Protein AF-A0AAV3HSN2-F1 (afdb_monomer_lite)

Structure (mmCIF, N/CA/C/O backbone):
data_AF-A0AAV3HSN2-F1
#
_entry.id   AF-A0AAV3HSN2-F1
#
loop_
_atom_site.group_PDB
_atom_site.id
_atom_site.type_symbol
_atom_site.label_atom_id
_atom_site.label_alt_id
_atom_site.label_comp_id
_atom_site.label_asym_id
_atom_site.label_entity_id
_atom_site.label_seq_id
_atom_site.pdbx_PDB_ins_code
_atom_site.Cartn_x
_atom_site.Cartn_y
_atom_site.Cartn_z
_atom_site.occupancy
_atom_site.B_iso_or_equiv
_atom_site.auth_seq_id
_atom_site.auth_comp_id
_atom_site.auth_asym_id
_atom_site.auth_atom_id
_atom_site.pdbx_PDB_model_num
ATOM 1 N N . MET A 1 1 ? -15.199 1.103 -1.269 1.00 74.88 1 MET A N 1
ATOM 2 C CA . MET A 1 1 ? -16.244 0.729 -0.293 1.00 74.88 1 MET A CA 1
ATOM 3 C C . MET A 1 1 ? -17.614 0.658 -0.958 1.00 74.88 1 MET A C 1
ATOM 5 O O . MET A 1 1 ? -18.158 -0.430 -1.013 1.00 74.88 1 MET A O 1
ATOM 9 N N . THR A 1 2 ? -18.110 1.742 -1.568 1.00 78.19 2 THR A N 1
ATOM 10 C CA . THR A 1 2 ? -19.443 1.818 -2.206 1.00 78.19 2 THR A CA 1
ATOM 11 C C . THR A 1 2 ? -19.741 0.715 -3.231 1.00 78.19 2 THR A C 1
ATOM 13 O O . THR A 1 2 ? -20.855 0.215 -3.268 1.00 78.19 2 THR A O 1
ATOM 16 N N . GLU A 1 3 ? -18.752 0.293 -4.029 1.00 85.25 3 GLU A N 1
ATOM 17 C CA . GLU A 1 3 ? -18.902 -0.830 -4.975 1.00 85.25 3 GLU A CA 1
ATOM 18 C C . GLU A 1 3 ? -19.101 -2.187 -4.271 1.00 85.25 3 GLU A C 1
ATOM 20 O O . GLU A 1 3 ? -19.877 -3.016 -4.731 1.00 85.25 3 GLU A O 1
ATOM 25 N N . LEU A 1 4 ? -18.388 -2.429 -3.165 1.00 86.62 4 LEU A N 1
ATOM 26 C CA . LEU A 1 4 ? -18.276 -3.753 -2.532 1.00 86.62 4 LEU A CA 1
ATOM 27 C C . LEU A 1 4 ? -19.216 -3.944 -1.331 1.00 86.62 4 LEU A C 1
ATOM 29 O O . LEU A 1 4 ? -19.527 -5.078 -0.967 1.00 86.62 4 LEU A O 1
ATOM 33 N N . ALA A 1 5 ? -19.637 -2.850 -0.702 1.00 89.00 5 ALA A N 1
ATOM 34 C CA . ALA A 1 5 ? -20.535 -2.824 0.448 1.00 89.00 5 ALA A CA 1
ATOM 35 C C . ALA A 1 5 ? -21.314 -1.493 0.463 1.00 89.00 5 ALA A C 1
A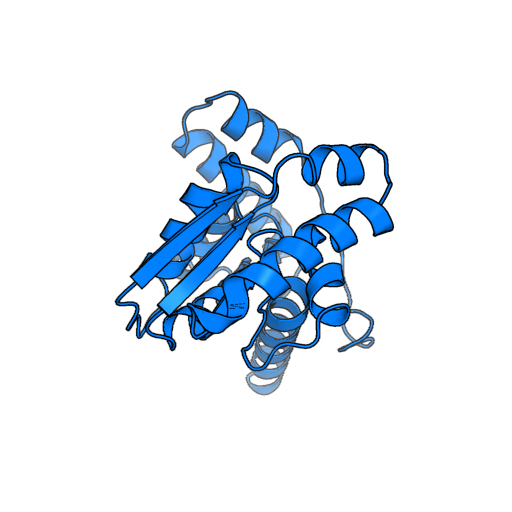TOM 37 O O . ALA A 1 5 ? -20.973 -0.583 1.225 1.00 89.00 5 ALA A O 1
ATOM 38 N N . PRO A 1 6 ? -22.313 -1.331 -0.426 1.00 88.81 6 PRO A N 1
ATOM 39 C CA . PRO A 1 6 ? -23.100 -0.098 -0.539 1.00 88.81 6 PRO A CA 1
ATOM 40 C C . PRO A 1 6 ? -23.972 0.189 0.694 1.00 88.81 6 PRO A C 1
ATOM 42 O O . PRO A 1 6 ? -24.448 1.306 0.868 1.00 88.81 6 PRO A O 1
ATOM 45 N N . ASP A 1 7 ? -24.190 -0.816 1.540 1.00 91.00 7 ASP A N 1
ATOM 46 C CA . ASP A 1 7 ? -24.913 -0.743 2.807 1.00 91.00 7 ASP A CA 1
ATOM 47 C C . ASP A 1 7 ? -24.115 -0.055 3.929 1.00 91.00 7 ASP A C 1
ATOM 49 O O . ASP A 1 7 ? -24.703 0.441 4.893 1.00 91.00 7 ASP A O 1
ATOM 53 N N . LEU A 1 8 ? -22.786 0.018 3.804 1.00 91.19 8 LEU A N 1
ATOM 54 C CA . LEU A 1 8 ? -21.924 0.662 4.792 1.00 91.19 8 LEU A CA 1
ATOM 55 C C . LEU A 1 8 ? -21.863 2.175 4.565 1.00 91.19 8 LEU A C 1
ATOM 57 O O . LEU A 1 8 ? -21.630 2.659 3.456 1.00 91.19 8 LEU A O 1
ATOM 61 N N . LYS A 1 9 ? -22.018 2.943 5.647 1.00 92.06 9 LYS A N 1
ATOM 62 C CA . LYS A 1 9 ? -21.837 4.399 5.623 1.00 92.06 9 LYS A CA 1
ATOM 63 C C . LYS A 1 9 ? -20.350 4.733 5.630 1.00 92.06 9 LYS A C 1
ATOM 65 O O . LYS A 1 9 ? -19.600 4.203 6.444 1.00 92.06 9 LYS A O 1
ATOM 70 N N . VAL A 1 10 ? -19.939 5.635 4.745 1.00 92.31 10 VAL A N 1
ATOM 71 C CA . VAL A 1 10 ? -18.539 6.044 4.590 1.00 92.31 10 VAL A CA 1
ATOM 72 C C . VAL A 1 10 ? -18.446 7.554 4.693 1.00 92.31 10 VAL A C 1
ATOM 74 O O . VAL A 1 10 ? -19.132 8.268 3.965 1.00 92.31 10 VAL A O 1
ATOM 77 N N . ALA A 1 11 ? -17.566 8.026 5.568 1.00 92.75 11 ALA A N 1
ATOM 78 C CA . ALA A 1 11 ? -17.116 9.407 5.600 1.00 92.75 11 ALA A CA 1
ATOM 79 C C . ALA A 1 11 ? -15.657 9.453 5.136 1.00 92.75 11 ALA A C 1
ATOM 81 O O . ALA A 1 11 ? -14.860 8.587 5.495 1.00 92.75 11 ALA A O 1
ATOM 82 N N . HIS A 1 12 ? -15.317 10.447 4.319 1.00 91.81 12 HIS A N 1
ATOM 83 C CA . HIS A 1 12 ? -13.948 10.683 3.878 1.00 91.81 12 HIS A CA 1
ATOM 84 C C . HIS A 1 12 ? -13.417 11.946 4.548 1.00 91.81 12 HIS A C 1
ATOM 86 O O . HIS A 1 12 ? -14.034 13.006 4.448 1.00 91.81 12 HIS A O 1
ATOM 92 N N . PHE A 1 13 ? -12.266 11.823 5.201 1.00 91.50 13 PHE A N 1
ATOM 93 C CA . PHE A 1 13 ? -11.542 12.931 5.804 1.00 91.50 13 PHE A CA 1
ATOM 94 C C . PHE A 1 13 ? -10.150 13.001 5.181 1.00 91.50 13 PHE A C 1
ATOM 96 O O . PHE A 1 13 ? -9.460 11.986 5.097 1.00 91.50 13 PHE A O 1
ATOM 103 N N . ALA A 1 14 ? -9.751 14.191 4.740 1.00 90.69 14 ALA A N 1
ATOM 104 C CA . ALA A 1 14 ? -8.435 14.441 4.174 1.00 90.69 14 ALA A CA 1
ATOM 105 C C . ALA A 1 14 ? -7.801 15.647 4.865 1.00 90.69 14 ALA A C 1
ATOM 107 O O . ALA A 1 14 ? -8.400 16.719 4.917 1.00 90.69 14 ALA A O 1
ATOM 108 N N . ASP A 1 15 ? -6.581 15.452 5.353 1.00 88.69 15 ASP A N 1
ATOM 109 C CA . ASP A 1 15 ? -5.728 16.493 5.916 1.00 88.69 15 ASP A CA 1
ATOM 110 C C . ASP A 1 15 ? -4.346 16.356 5.275 1.00 88.69 15 ASP A C 1
ATOM 112 O O . ASP A 1 15 ? -3.552 15.482 5.633 1.00 88.69 15 ASP A O 1
ATOM 116 N N . THR A 1 16 ? -4.090 17.177 4.256 1.00 85.69 16 THR A N 1
ATOM 117 C CA . THR A 1 16 ? -2.813 17.155 3.534 1.00 85.69 16 THR A CA 1
ATOM 118 C C . THR A 1 16 ? -1.677 17.716 4.385 1.00 85.69 16 THR A C 1
ATOM 120 O O . THR A 1 16 ? -0.529 17.308 4.202 1.00 85.69 16 THR A O 1
ATOM 123 N N . GLY A 1 17 ? -1.992 18.553 5.379 1.00 90.56 17 GLY A N 1
ATOM 124 C CA . GLY A 1 17 ? -1.020 19.207 6.248 1.00 90.56 17 GLY A CA 1
ATOM 125 C C . GLY A 1 17 ? -0.190 18.217 7.065 1.00 90.56 17 GLY A C 1
ATOM 12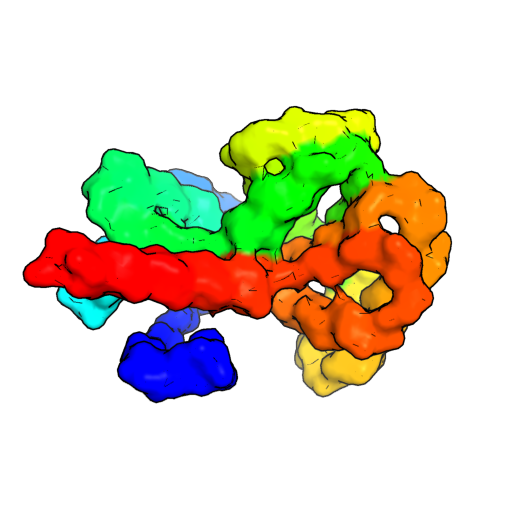6 O O . GLY A 1 17 ? 0.994 18.450 7.291 1.00 90.56 17 GLY A O 1
ATOM 127 N N . LEU A 1 18 ? -0.763 17.075 7.460 1.00 89.88 18 LEU A N 1
ATOM 128 C CA . LEU A 1 18 ? -0.029 16.022 8.178 1.00 89.88 18 LEU A CA 1
ATOM 129 C C . LEU A 1 18 ? 1.108 15.428 7.336 1.00 89.88 18 LEU A C 1
ATOM 131 O O . LEU A 1 18 ? 2.217 15.240 7.836 1.00 89.88 18 LEU A O 1
ATOM 135 N N . LEU A 1 19 ? 0.848 15.160 6.054 1.00 86.19 19 LEU A N 1
ATOM 136 C CA . LEU A 1 19 ? 1.863 14.649 5.135 1.00 86.19 19 LEU A CA 1
ATOM 137 C C . LEU A 1 19 ? 2.873 15.740 4.765 1.00 86.19 19 LEU A C 1
ATOM 139 O O . LEU A 1 19 ? 4.071 15.476 4.737 1.00 86.19 19 LEU A O 1
ATOM 143 N N . GLU A 1 20 ? 2.401 16.960 4.509 1.00 89.88 20 GLU A N 1
ATOM 144 C CA . GLU A 1 20 ? 3.254 18.109 4.187 1.00 89.88 20 GLU A CA 1
ATOM 145 C C . GLU A 1 20 ? 4.280 18.377 5.295 1.00 89.88 20 GLU A C 1
ATOM 147 O O . GLU A 1 20 ? 5.455 18.585 4.999 1.00 89.88 20 GLU A O 1
ATOM 152 N N . ARG A 1 21 ? 3.871 18.291 6.567 1.00 92.50 21 ARG A N 1
ATOM 153 C CA . ARG A 1 21 ? 4.759 18.420 7.734 1.00 92.50 21 ARG A CA 1
ATOM 154 C C . ARG A 1 21 ? 5.841 17.342 7.771 1.00 92.50 21 ARG A C 1
ATOM 156 O O . ARG A 1 21 ? 7.011 17.663 7.977 1.00 92.50 21 ARG A O 1
ATOM 163 N N . LEU A 1 22 ? 5.471 16.083 7.519 1.00 87.38 22 LEU A N 1
ATOM 164 C CA . LEU A 1 22 ? 6.428 14.974 7.453 1.00 87.38 22 LEU A CA 1
ATOM 165 C C . LEU A 1 22 ? 7.448 15.187 6.325 1.00 87.38 22 LEU A C 1
ATOM 167 O O . LEU A 1 22 ? 8.648 15.036 6.529 1.00 87.38 22 LEU A O 1
ATOM 171 N N . VAL A 1 23 ? 6.976 15.592 5.144 1.00 86.62 23 VAL A N 1
ATOM 172 C CA . VAL A 1 23 ? 7.828 15.868 3.976 1.00 86.62 23 VAL A CA 1
ATOM 173 C C . VAL A 1 23 ? 8.725 17.090 4.202 1.00 86.62 23 VAL A C 1
ATOM 175 O O . VAL A 1 23 ? 9.858 17.112 3.726 1.00 86.62 23 VAL A O 1
ATOM 178 N N . ALA A 1 24 ? 8.260 18.085 4.960 1.00 90.69 24 ALA A N 1
ATOM 179 C CA . ALA A 1 24 ? 9.042 19.257 5.348 1.00 90.69 24 ALA A CA 1
ATOM 180 C C . ALA A 1 24 ? 10.118 18.961 6.414 1.00 90.69 24 ALA A C 1
ATOM 182 O O . ALA A 1 24 ? 10.877 19.864 6.772 1.00 90.69 24 ALA A O 1
ATOM 183 N N . GLY A 1 25 ? 10.208 17.721 6.909 1.00 89.44 25 GLY A N 1
ATOM 184 C CA . GLY A 1 25 ? 11.207 17.304 7.891 1.00 89.44 25 GLY A CA 1
ATOM 185 C C . GLY A 1 25 ? 10.855 17.679 9.329 1.00 89.44 25 GLY A C 1
ATOM 186 O O . GLY A 1 25 ? 11.756 17.823 10.158 1.00 89.44 25 GLY A O 1
ATOM 187 N N . GLU A 1 26 ? 9.568 17.866 9.641 1.00 92.88 26 GLU A N 1
ATOM 188 C CA . GLU A 1 26 ? 9.144 17.960 11.035 1.00 92.88 26 GLU A CA 1
ATOM 189 C C . GLU A 1 26 ? 9.497 16.671 11.791 1.00 92.88 26 GLU A C 1
ATOM 191 O O . GLU A 1 26 ? 9.505 15.575 11.232 1.00 92.88 26 GLU A O 1
ATOM 196 N N . GLU A 1 27 ? 9.795 16.815 13.081 1.00 93.62 27 GLU A N 1
ATOM 197 C CA . GLU A 1 27 ? 10.065 15.693 13.972 1.00 93.62 27 GLU A CA 1
ATOM 198 C C . GLU A 1 27 ? 8.934 14.656 13.914 1.00 93.62 27 GLU A C 1
ATOM 200 O O . GLU A 1 27 ? 7.772 14.967 14.191 1.00 93.62 27 GLU A O 1
ATOM 205 N N . GLU A 1 28 ? 9.294 13.416 13.583 1.00 92.19 28 GLU A N 1
ATOM 206 C CA . GLU A 1 28 ? 8.345 12.330 13.332 1.00 92.19 28 GLU A CA 1
ATOM 207 C C . GLU A 1 28 ? 7.375 12.107 14.498 1.00 92.19 28 GLU A C 1
ATOM 209 O O . GLU A 1 28 ? 6.179 11.961 14.270 1.00 92.19 28 GLU A O 1
ATOM 214 N N . SER A 1 29 ? 7.859 12.201 15.740 1.00 95.19 29 SER A N 1
ATOM 215 C CA . SER A 1 29 ? 7.056 12.060 16.963 1.00 95.19 29 SER A CA 1
ATOM 216 C C . SER A 1 29 ? 5.877 13.047 17.030 1.00 95.19 29 SER A C 1
ATOM 218 O O . SER A 1 29 ? 4.799 12.714 17.523 1.00 95.19 29 SER A O 1
ATOM 220 N N . LYS A 1 30 ? 6.040 14.266 16.497 1.00 96.31 30 LYS A N 1
ATOM 221 C CA . LYS A 1 30 ? 4.991 15.299 16.478 1.00 96.31 30 LYS A CA 1
ATOM 222 C C . LYS A 1 30 ? 3.955 15.031 15.401 1.00 96.31 30 LYS A C 1
ATOM 224 O O . LYS A 1 30 ? 2.761 15.276 15.613 1.00 96.31 30 LYS A O 1
ATOM 229 N N . VAL A 1 31 ? 4.408 14.548 14.246 1.00 95.31 31 VAL A N 1
ATOM 230 C CA . VAL A 1 31 ? 3.517 14.124 13.164 1.00 95.31 31 VAL A CA 1
ATOM 231 C C . VAL A 1 31 ? 2.731 12.897 13.611 1.00 95.31 31 VAL A C 1
ATOM 233 O O . VAL A 1 31 ? 1.509 12.898 13.486 1.00 95.31 31 VAL A O 1
ATOM 236 N N . GLU A 1 32 ? 3.399 11.910 14.209 1.00 95.44 32 GLU A N 1
ATOM 237 C CA . GLU A 1 32 ? 2.784 10.720 14.791 1.00 95.44 32 GLU A CA 1
ATOM 238 C C . GLU A 1 32 ? 1.691 11.098 15.788 1.00 95.44 32 GLU A C 1
ATOM 240 O O . GLU A 1 32 ? 0.544 10.692 15.606 1.00 95.44 32 GLU A O 1
ATOM 245 N N . GLN A 1 33 ? 1.999 11.944 16.776 1.00 96.81 33 GLN A N 1
ATOM 246 C CA . GLN A 1 33 ? 1.010 12.397 17.754 1.00 96.81 33 GLN A CA 1
ATOM 247 C C . GLN A 1 33 ? -0.200 13.059 17.076 1.00 96.81 33 GLN A C 1
ATOM 249 O O . GLN A 1 33 ? -1.341 12.750 17.409 1.00 96.81 33 GLN A O 1
ATOM 254 N N . SER A 1 34 ? 0.035 13.915 16.075 1.00 96.69 34 SER A N 1
ATOM 255 C CA . SER A 1 34 ? -1.043 14.603 15.346 1.00 96.69 34 SER A CA 1
ATOM 256 C C . SER A 1 34 ? -1.931 13.630 14.560 1.00 96.69 34 SER A C 1
ATOM 258 O O . SER A 1 34 ? -3.153 13.779 14.536 1.00 96.69 34 SER A O 1
ATOM 260 N N . VAL A 1 35 ? -1.325 12.625 13.919 1.00 96.19 35 VAL A N 1
ATOM 261 C CA . VAL A 1 35 ? -2.047 11.563 13.205 1.00 96.19 35 VAL A CA 1
ATOM 262 C C . VAL A 1 35 ? -2.866 10.742 14.192 1.00 96.19 35 VAL A C 1
ATOM 264 O O . VAL A 1 35 ? -4.049 10.502 13.955 1.00 96.19 35 VAL A O 1
ATOM 267 N N . GLN A 1 36 ? -2.268 10.351 15.316 1.00 96.81 36 GLN A N 1
ATOM 268 C CA . GLN A 1 36 ? -2.943 9.560 16.332 1.00 96.81 36 GLN A CA 1
ATOM 269 C C . GLN A 1 36 ? -4.124 10.306 16.960 1.00 96.81 36 GLN A C 1
ATOM 271 O O . GLN A 1 36 ? -5.198 9.728 17.104 1.00 96.81 36 GLN A O 1
ATOM 276 N N . ASP A 1 37 ? -3.967 11.590 17.282 1.00 96.62 37 ASP A N 1
ATOM 277 C CA . ASP A 1 37 ? -5.046 12.413 17.835 1.00 96.62 37 ASP A CA 1
ATOM 278 C C . ASP A 1 37 ? -6.215 12.533 16.855 1.00 96.62 37 ASP A C 1
ATOM 280 O O . ASP A 1 37 ? -7.373 12.360 17.242 1.00 96.62 37 ASP A O 1
ATOM 284 N N . LYS A 1 38 ? -5.921 12.721 15.562 1.00 96.19 38 LYS A N 1
ATOM 285 C CA . LYS A 1 38 ? -6.955 12.737 14.525 1.00 96.19 38 LYS A CA 1
ATOM 286 C C . LYS A 1 38 ? -7.660 11.386 14.394 1.00 96.19 38 LYS A C 1
ATOM 288 O O . LYS A 1 38 ? -8.880 11.346 14.254 1.00 96.19 38 LYS A O 1
ATOM 293 N N . VAL A 1 39 ? -6.925 10.275 14.442 1.00 96.81 39 VAL A N 1
ATOM 294 C CA . VAL A 1 39 ? -7.525 8.932 14.391 1.00 96.81 39 VAL A CA 1
ATOM 295 C C . VAL A 1 39 ? -8.413 8.679 15.611 1.00 96.81 39 VAL A C 1
ATOM 297 O O . VAL A 1 39 ? -9.509 8.150 15.437 1.00 96.81 39 VAL A O 1
ATOM 300 N N . ARG A 1 40 ? -7.997 9.093 16.817 1.00 96.56 40 ARG A N 1
ATOM 301 C CA . ARG A 1 40 ? -8.816 8.992 18.038 1.00 96.56 40 ARG A CA 1
ATOM 302 C C . ARG A 1 40 ? -10.132 9.756 17.880 1.00 96.56 40 ARG A C 1
ATOM 304 O O . ARG A 1 40 ? -11.187 9.150 18.039 1.00 96.56 40 ARG A O 1
ATOM 311 N N . GLU A 1 41 ? -10.081 11.018 17.455 1.00 96.19 41 GLU A N 1
ATOM 312 C CA . GLU A 1 41 ? -11.274 11.840 17.184 1.00 96.19 41 GLU A CA 1
ATOM 313 C C . GLU A 1 41 ? -12.229 11.168 16.180 1.00 96.19 41 GLU A C 1
ATOM 315 O O . GLU A 1 41 ? -13.442 11.117 16.390 1.00 96.19 41 GLU A O 1
ATOM 320 N N . LEU A 1 42 ? -11.693 10.618 15.086 1.00 95.88 42 LEU A N 1
ATOM 321 C CA . LEU A 1 42 ? -12.500 9.933 14.072 1.00 95.88 42 LEU A CA 1
ATOM 322 C C . LEU A 1 42 ? -13.088 8.612 14.589 1.00 95.88 42 LEU A C 1
ATOM 324 O O . LEU A 1 42 ? -14.202 8.249 14.209 1.00 95.88 42 LEU A O 1
ATOM 328 N N . SER A 1 43 ? -12.369 7.902 15.462 1.00 95.19 43 SER A N 1
ATOM 329 C CA . SER A 1 43 ? -12.816 6.628 16.037 1.00 95.19 43 SER A CA 1
ATOM 330 C C . SER A 1 43 ? -14.011 6.772 16.983 1.00 95.19 43 SER A C 1
ATOM 332 O O . SER A 1 43 ? -14.783 5.832 17.134 1.00 95.19 43 SER A O 1
ATOM 334 N N . GLU A 1 44 ? -14.240 7.961 17.551 1.00 94.88 44 GLU A N 1
ATOM 335 C CA . GLU A 1 44 ? -15.439 8.247 18.355 1.00 94.88 44 GLU A CA 1
ATOM 336 C C . GLU A 1 44 ? -16.727 8.253 17.512 1.00 94.88 44 GLU A C 1
ATOM 338 O O . GLU A 1 44 ? -17.828 8.100 18.040 1.00 94.88 44 GLU A O 1
ATOM 343 N N . GLN A 1 45 ? -16.600 8.425 16.192 1.00 94.19 45 GLN A N 1
ATOM 344 C CA . GLN A 1 45 ? -17.719 8.588 15.258 1.00 94.19 45 GLN A CA 1
ATOM 345 C C . GLN A 1 45 ? -17.820 7.454 14.228 1.00 94.19 45 GLN A C 1
ATOM 347 O O . GLN A 1 45 ? -18.755 7.433 13.423 1.00 94.19 45 GLN A O 1
ATOM 352 N N . ALA A 1 46 ? -16.871 6.516 14.227 1.00 94.69 46 ALA A N 1
ATOM 353 C CA . ALA A 1 46 ? -16.776 5.455 13.235 1.00 94.69 46 ALA A CA 1
ATOM 354 C C . ALA A 1 46 ? -16.448 4.111 13.884 1.00 94.69 46 ALA A C 1
ATOM 356 O O . ALA A 1 46 ? -15.594 4.014 14.756 1.00 94.69 46 ALA A O 1
ATOM 357 N N . ASN A 1 47 ? -17.069 3.036 13.391 1.00 94.69 47 ASN A N 1
ATOM 358 C CA . ASN A 1 47 ? -16.750 1.684 13.854 1.00 94.69 47 ASN A CA 1
ATOM 359 C C . ASN A 1 47 ? -15.360 1.206 13.408 1.00 94.69 47 ASN A C 1
ATOM 361 O O . ASN A 1 47 ? -14.843 0.263 13.996 1.00 94.69 47 ASN A O 1
ATOM 365 N N . LEU A 1 48 ? -14.786 1.809 12.362 1.00 95.69 48 LEU A N 1
ATOM 366 C CA . LEU A 1 48 ? -13.459 1.515 11.821 1.00 95.69 48 LEU A CA 1
ATOM 367 C C . LEU A 1 48 ? -12.912 2.767 11.127 1.00 95.69 48 LEU A C 1
ATOM 369 O O . LEU A 1 48 ? -13.587 3.338 10.268 1.00 95.69 48 LEU A O 1
ATOM 373 N N . VAL A 1 49 ? -11.675 3.145 11.441 1.00 96.56 49 VAL A N 1
ATOM 374 C CA . VAL A 1 49 ? -10.927 4.170 10.701 1.00 96.56 49 VAL A CA 1
ATOM 375 C C . VAL A 1 49 ? -9.985 3.483 9.712 1.00 96.56 49 VAL A C 1
ATOM 377 O O . VAL A 1 49 ? -9.226 2.597 10.087 1.00 96.56 49 VAL A O 1
ATOM 380 N N . VAL A 1 50 ? -10.003 3.887 8.439 1.00 95.62 50 VAL A N 1
ATOM 381 C CA . VAL A 1 50 ? -9.066 3.367 7.429 1.00 95.62 50 VAL A CA 1
ATOM 382 C C . VAL A 1 50 ? -8.147 4.490 6.969 1.00 95.62 50 VAL A C 1
ATOM 384 O O . VAL A 1 50 ? -8.583 5.414 6.285 1.00 95.62 50 VAL A O 1
ATOM 387 N N . CYS A 1 51 ? -6.867 4.407 7.327 1.00 94.88 51 CYS A N 1
ATOM 388 C CA . CYS A 1 51 ? -5.851 5.327 6.840 1.00 94.88 51 CYS A CA 1
ATOM 389 C C . CYS A 1 51 ? -5.436 4.938 5.416 1.00 94.88 51 CYS A C 1
ATOM 391 O O . CYS A 1 51 ? -4.965 3.825 5.168 1.00 94.88 51 CYS A O 1
ATOM 393 N N . THR A 1 52 ? -5.616 5.857 4.468 1.00 91.25 52 THR A N 1
ATOM 394 C CA . THR A 1 52 ? -5.344 5.623 3.042 1.00 91.25 52 THR A CA 1
ATOM 395 C C . THR A 1 52 ? -3.967 6.101 2.585 1.00 91.25 52 THR A C 1
ATOM 397 O O . THR A 1 52 ? -3.550 5.772 1.476 1.00 91.25 52 THR A O 1
ATOM 400 N N . CYS A 1 53 ? -3.249 6.858 3.418 1.00 87.69 53 CYS A N 1
ATOM 401 C CA . CYS A 1 53 ? -1.915 7.363 3.109 1.00 87.69 53 CYS A CA 1
ATOM 402 C C . CYS A 1 53 ? -0.837 6.418 3.654 1.00 87.69 53 CYS A C 1
ATOM 404 O O . CYS A 1 53 ? -0.688 6.274 4.866 1.00 87.69 53 CYS A O 1
ATOM 406 N N . SER A 1 54 ? -0.043 5.819 2.766 1.00 80.62 54 SER A N 1
ATOM 407 C CA . SER A 1 54 ? 1.016 4.875 3.143 1.00 80.62 54 SER A CA 1
ATOM 408 C C . SER A 1 54 ? 2.144 5.496 3.976 1.00 80.62 54 SER A C 1
ATOM 410 O O . SER A 1 54 ? 2.729 4.813 4.813 1.00 80.62 54 SER A O 1
ATOM 412 N N . SER A 1 55 ? 2.439 6.789 3.811 1.00 85.12 55 SER A N 1
ATOM 413 C CA . SER A 1 55 ? 3.522 7.453 4.555 1.00 85.12 55 SER A CA 1
ATOM 414 C C . SER A 1 55 ? 3.196 7.638 6.039 1.00 85.12 55 SER A C 1
ATOM 416 O O . SER A 1 55 ? 4.037 7.368 6.887 1.00 85.12 55 SER A O 1
ATOM 418 N N . ILE A 1 56 ? 1.965 8.048 6.359 1.00 89.38 56 ILE A N 1
ATOM 419 C CA . ILE A 1 56 ? 1.518 8.278 7.746 1.00 89.38 56 ILE A CA 1
ATOM 420 C C . ILE A 1 56 ? 0.720 7.103 8.325 1.00 89.38 56 ILE A C 1
ATOM 422 O O . ILE A 1 56 ? 0.387 7.103 9.507 1.00 89.38 56 ILE A O 1
ATOM 426 N N . GLY A 1 57 ? 0.420 6.085 7.514 1.00 90.25 57 GLY A N 1
ATOM 427 C CA . GLY A 1 57 ? -0.382 4.936 7.924 1.00 90.25 57 GLY A CA 1
ATOM 428 C C . GLY A 1 57 ? 0.207 4.176 9.111 1.00 90.25 57 GLY A C 1
ATOM 429 O O . GLY A 1 57 ? -0.555 3.692 9.942 1.00 90.25 57 GLY A O 1
ATOM 430 N N . ARG A 1 58 ? 1.542 4.117 9.244 1.00 91.12 58 ARG A N 1
ATOM 431 C CA . ARG A 1 58 ? 2.215 3.438 10.371 1.00 91.12 58 ARG A CA 1
ATOM 432 C C . ARG A 1 58 ? 1.834 4.039 11.724 1.00 91.12 58 ARG A C 1
ATOM 434 O O . ARG A 1 58 ? 1.593 3.301 12.669 1.00 91.12 58 ARG A O 1
ATOM 441 N N . PHE A 1 59 ? 1.693 5.363 11.783 1.00 94.19 59 PHE A N 1
ATOM 442 C CA . PHE A 1 59 ? 1.299 6.082 12.996 1.00 94.19 59 PHE A CA 1
ATOM 443 C C . PHE A 1 59 ? -0.154 5.817 13.371 1.00 94.19 59 PHE A C 1
ATOM 445 O O . PHE A 1 59 ? -0.500 5.791 14.546 1.00 94.19 59 PHE A O 1
ATOM 452 N N . ALA A 1 60 ? -1.014 5.636 12.367 1.00 94.62 60 ALA A N 1
ATOM 453 C CA . ALA A 1 60 ? -2.400 5.262 12.596 1.00 94.62 60 ALA A CA 1
ATOM 454 C C . ALA A 1 60 ? -2.491 3.816 13.104 1.00 94.62 60 ALA A C 1
ATOM 456 O O . ALA A 1 60 ? -3.202 3.545 14.062 1.00 94.62 60 ALA A O 1
ATOM 457 N N . GLU A 1 61 ? -1.754 2.894 12.487 1.00 94.31 61 GLU A N 1
ATOM 458 C CA . GLU A 1 61 ? -1.796 1.467 12.815 1.00 94.31 61 GLU A CA 1
ATOM 459 C C . GLU A 1 61 ? -1.311 1.136 14.226 1.00 94.31 61 GLU A C 1
ATOM 461 O O . GLU A 1 61 ? -1.865 0.233 14.850 1.00 94.31 61 GLU A O 1
ATOM 466 N N . SER A 1 62 ? -0.339 1.878 14.766 1.00 93.88 62 SER A N 1
ATOM 467 C CA . SER A 1 62 ? 0.163 1.646 16.129 1.00 93.88 62 SER A CA 1
ATOM 468 C C . SER A 1 62 ? -0.908 1.837 17.212 1.00 93.88 62 SER A C 1
ATOM 470 O O . SER A 1 62 ? -0.796 1.292 18.308 1.00 93.88 62 SER A O 1
ATOM 472 N N . LEU A 1 63 ? -2.013 2.530 16.910 1.00 96.12 63 LEU A N 1
ATOM 473 C CA . LEU A 1 63 ? -3.152 2.651 17.824 1.00 96.12 63 LEU A CA 1
ATOM 474 C C . LEU A 1 63 ? -3.970 1.362 17.977 1.00 96.12 63 LEU A C 1
ATOM 476 O O . LEU A 1 63 ? -4.775 1.272 18.907 1.00 96.12 63 LEU A O 1
ATOM 480 N N . THR A 1 64 ? -3.769 0.360 17.118 1.00 94.00 64 THR A N 1
ATOM 481 C CA . THR A 1 64 ? -4.402 -0.959 17.291 1.00 94.00 64 THR A CA 1
ATOM 482 C C . THR A 1 64 ? -3.984 -1.614 18.609 1.00 94.00 64 THR A C 1
ATOM 484 O O . THR A 1 64 ? -4.819 -2.210 19.287 1.00 94.00 64 THR A O 1
ATOM 487 N N . GLU A 1 65 ? -2.740 -1.399 19.047 1.00 91.25 65 GLU A N 1
ATOM 488 C CA . GLU A 1 65 ? -2.220 -1.846 20.348 1.00 91.25 65 GLU A CA 1
ATOM 489 C C . GLU A 1 65 ? -2.938 -1.177 21.532 1.00 91.25 65 GLU A C 1
ATOM 491 O O . GLU A 1 65 ? -2.993 -1.722 22.633 1.00 91.25 65 GLU A O 1
ATOM 496 N N . GLN A 1 66 ? -3.533 -0.003 21.297 1.00 92.69 66 GLN A N 1
ATOM 497 C CA . GLN A 1 66 ? -4.323 0.759 22.268 1.00 92.69 66 GLN A CA 1
ATOM 498 C C . GLN A 1 66 ? -5.825 0.424 22.187 1.00 92.69 66 GLN A C 1
ATOM 500 O O . GLN A 1 66 ? -6.637 1.069 22.847 1.00 92.69 66 GLN A O 1
ATOM 505 N N . GLY A 1 67 ? -6.212 -0.573 21.382 1.00 91.94 67 GLY A N 1
ATOM 506 C CA . GLY A 1 67 ? -7.598 -1.019 21.221 1.00 91.94 67 GLY A CA 1
ATOM 507 C C . GLY A 1 67 ? -8.449 -0.154 20.286 1.00 91.94 67 GLY A C 1
ATOM 508 O O . GLY A 1 67 ? -9.660 -0.362 20.206 1.00 91.94 67 GLY A O 1
ATOM 509 N N . ILE A 1 68 ? -7.852 0.801 19.568 1.00 95.00 68 ILE A N 1
ATOM 510 C CA . ILE A 1 68 ? -8.569 1.601 18.571 1.00 95.00 68 ILE A CA 1
ATOM 511 C C . ILE A 1 68 ? -8.753 0.769 17.299 1.00 95.00 68 ILE A C 1
ATOM 513 O O . ILE A 1 68 ? -7.790 0.218 16.765 1.00 95.00 68 ILE A O 1
ATOM 517 N N . ASN A 1 69 ? -9.984 0.701 16.778 1.00 94.19 69 ASN A N 1
ATOM 518 C CA . ASN A 1 69 ? -10.249 -0.002 15.524 1.00 94.19 69 ASN A CA 1
ATOM 519 C C . ASN A 1 69 ? -9.827 0.856 14.325 1.00 94.19 69 ASN A C 1
ATOM 521 O O . ASN A 1 69 ? -10.612 1.629 13.767 1.00 94.19 69 ASN A O 1
ATOM 525 N N . VAL A 1 70 ? -8.559 0.730 13.950 1.00 96.31 70 VAL A N 1
ATOM 526 C CA . VAL A 1 70 ? -7.947 1.429 12.824 1.00 96.31 70 VAL A CA 1
ATOM 527 C C . VAL A 1 70 ? -7.142 0.465 11.968 1.00 96.31 70 VAL A C 1
ATOM 529 O O . VAL A 1 70 ? -6.547 -0.487 12.460 1.00 96.31 70 VAL A O 1
ATOM 532 N N . GLN A 1 71 ? -7.140 0.705 10.663 1.00 95.25 71 GLN A N 1
ATOM 533 C CA . GLN A 1 71 ? -6.394 -0.084 9.691 1.00 95.25 71 GLN A CA 1
ATOM 534 C C . GLN A 1 71 ? -5.705 0.820 8.689 1.00 95.25 71 GLN A C 1
ATOM 536 O O . GLN A 1 71 ? -6.219 1.878 8.324 1.00 95.25 71 GLN A O 1
ATOM 541 N N . ARG A 1 72 ? -4.572 0.365 8.165 1.00 94.44 72 ARG A N 1
ATOM 542 C CA . ARG A 1 72 ? -4.015 0.932 6.942 1.00 94.44 72 ARG A CA 1
ATOM 543 C C . ARG A 1 72 ? -4.601 0.227 5.733 1.00 94.44 72 ARG A C 1
ATOM 545 O O . ARG A 1 72 ? -4.743 -0.996 5.726 1.00 94.44 72 ARG A O 1
ATOM 552 N N . ILE A 1 73 ? -4.881 0.985 4.679 1.00 94.38 73 ILE A N 1
ATOM 553 C CA . ILE A 1 73 ? -5.405 0.426 3.429 1.00 94.38 73 ILE A CA 1
ATOM 554 C C . ILE A 1 73 ? -4.419 -0.549 2.763 1.00 94.38 73 ILE A C 1
ATOM 556 O O . ILE A 1 73 ? -4.824 -1.459 2.046 1.00 94.38 73 ILE A O 1
ATOM 560 N N . ASP A 1 74 ? -3.119 -0.363 2.982 1.00 94.88 74 ASP A N 1
ATOM 561 C CA . ASP A 1 74 ? -2.049 -1.114 2.331 1.00 94.88 74 ASP A CA 1
ATOM 562 C C . ASP A 1 74 ? -1.626 -2.382 3.080 1.00 94.88 74 ASP A C 1
ATOM 564 O O . ASP A 1 74 ? -1.015 -3.248 2.458 1.00 94.88 74 ASP A O 1
ATOM 568 N N . ARG A 1 75 ? -2.025 -2.578 4.346 1.00 95.50 75 ARG A N 1
ATOM 569 C CA . ARG A 1 75 ? -1.649 -3.772 5.128 1.00 95.50 75 ARG A CA 1
ATOM 570 C C . ARG A 1 75 ? -2.050 -5.081 4.448 1.00 95.50 75 ARG A C 1
ATOM 572 O O . ARG A 1 75 ? -1.250 -6.002 4.381 1.00 95.50 75 ARG A O 1
ATOM 579 N N . ALA A 1 76 ? -3.237 -5.140 3.841 1.00 95.94 76 ALA A N 1
ATOM 580 C CA . ALA A 1 76 ? -3.684 -6.334 3.113 1.00 95.94 76 ALA A CA 1
ATOM 581 C C . ALA A 1 76 ? -2.841 -6.654 1.875 1.00 95.94 76 ALA A C 1
ATOM 583 O O . ALA A 1 76 ? -2.654 -7.818 1.532 1.00 95.94 76 ALA A O 1
ATOM 584 N N . MET A 1 77 ? -2.332 -5.618 1.211 1.00 96.81 77 MET A N 1
ATOM 585 C CA . MET A 1 77 ? -1.409 -5.769 0.094 1.00 96.81 77 MET A CA 1
ATOM 586 C C . MET A 1 77 ? -0.034 -6.232 0.583 1.00 96.81 77 MET A C 1
ATOM 588 O O . MET A 1 77 ? 0.545 -7.117 -0.040 1.00 96.81 77 MET A O 1
ATOM 592 N N . GLY A 1 78 ? 0.460 -5.665 1.690 1.00 97.00 78 GLY A N 1
ATOM 593 C CA . GLY A 1 78 ? 1.724 -6.059 2.314 1.00 97.00 78 GLY A CA 1
ATOM 594 C C . GLY A 1 78 ? 1.727 -7.528 2.729 1.00 97.00 78 GLY A C 1
ATOM 595 O O . GLY A 1 78 ? 2.565 -8.288 2.256 1.00 97.00 78 GLY A O 1
ATOM 596 N N . ASP A 1 79 ? 0.723 -7.955 3.495 1.00 97.31 79 ASP A N 1
ATOM 597 C CA . ASP A 1 79 ? 0.604 -9.344 3.953 1.00 97.31 79 ASP A CA 1
ATOM 598 C C . ASP A 1 79 ? 0.533 -10.343 2.793 1.00 97.31 79 ASP A C 1
ATOM 600 O O . ASP A 1 79 ? 1.066 -11.442 2.886 1.00 97.31 79 ASP A O 1
ATOM 604 N N . GLN A 1 80 ? -0.109 -9.974 1.679 1.00 97.69 80 GLN A N 1
ATOM 605 C CA . GLN A 1 80 ? -0.133 -10.824 0.492 1.00 97.69 80 GLN A CA 1
ATOM 606 C C . GLN A 1 80 ? 1.232 -10.840 -0.211 1.00 97.69 80 GLN A C 1
ATOM 608 O O . GLN A 1 80 ? 1.698 -11.902 -0.620 1.00 97.69 80 GLN A O 1
ATOM 613 N N . ALA A 1 81 ? 1.886 -9.684 -0.343 1.00 98.12 81 ALA A N 1
ATOM 614 C CA . ALA A 1 81 ? 3.175 -9.560 -1.015 1.00 98.12 81 ALA A CA 1
ATOM 615 C C . ALA A 1 81 ? 4.269 -10.395 -0.341 1.00 98.12 81 ALA A C 1
ATOM 617 O O . ALA A 1 81 ? 5.049 -11.045 -1.032 1.00 98.12 81 ALA A O 1
ATOM 618 N N . VAL A 1 82 ? 4.297 -10.427 0.994 1.00 98.25 82 VAL A N 1
ATOM 619 C CA . VAL A 1 82 ? 5.348 -11.126 1.745 1.00 98.25 82 VAL A CA 1
ATOM 620 C C . VAL A 1 82 ? 5.245 -12.656 1.713 1.00 98.25 82 VAL A C 1
ATOM 622 O O . VAL A 1 82 ? 6.126 -13.330 2.240 1.00 98.25 82 VAL A O 1
ATOM 625 N N . THR A 1 83 ? 4.206 -13.204 1.068 1.00 97.88 83 THR A N 1
ATOM 626 C CA . THR A 1 83 ? 4.073 -14.647 0.784 1.00 97.88 83 THR A CA 1
ATOM 627 C C . THR A 1 83 ? 4.862 -15.107 -0.450 1.00 97.88 83 THR A C 1
ATOM 629 O O . THR A 1 83 ? 4.896 -16.303 -0.745 1.00 97.88 83 THR A O 1
ATOM 632 N N . HIS A 1 84 ? 5.501 -14.177 -1.166 1.00 98.44 84 HIS A N 1
ATOM 633 C CA . HIS A 1 84 ? 6.310 -14.429 -2.357 1.00 98.44 84 HIS A CA 1
ATOM 634 C C . HIS A 1 84 ? 7.803 -14.185 -2.085 1.00 98.44 84 HIS A C 1
ATOM 636 O O . HIS A 1 84 ? 8.166 -13.289 -1.326 1.00 98.44 84 HIS A O 1
ATOM 642 N N . GLU A 1 85 ? 8.690 -14.937 -2.747 1.00 98.25 85 GLU A N 1
ATOM 643 C CA . GLU A 1 85 ? 10.136 -14.836 -2.501 1.00 98.25 85 GLU A CA 1
ATOM 644 C C . GLU A 1 85 ? 10.811 -13.703 -3.289 1.00 98.25 85 GLU A C 1
ATOM 646 O O . GLU A 1 85 ? 11.743 -13.080 -2.773 1.00 98.25 85 GLU A O 1
ATOM 651 N N . ARG A 1 86 ? 10.367 -13.422 -4.522 1.00 98.56 86 ARG A N 1
ATOM 652 C CA . ARG A 1 86 ? 10.912 -12.350 -5.372 1.00 98.56 86 ARG A CA 1
ATOM 653 C C . ARG A 1 86 ? 9.869 -11.262 -5.596 1.00 98.56 86 ARG A C 1
ATOM 655 O O . ARG A 1 86 ? 8.921 -11.447 -6.359 1.00 98.56 86 ARG A O 1
ATOM 662 N N . VAL A 1 87 ? 10.064 -10.115 -4.956 1.00 98.75 87 VAL A N 1
ATOM 663 C CA . VAL A 1 87 ? 9.112 -9.000 -4.942 1.00 98.75 87 VAL A CA 1
ATOM 664 C C . VAL A 1 87 ? 9.726 -7.776 -5.612 1.00 98.75 87 VAL A C 1
ATOM 666 O O . VAL A 1 87 ? 10.824 -7.349 -5.252 1.00 98.75 87 VAL A O 1
ATOM 669 N N . LEU A 1 88 ? 8.986 -7.173 -6.543 1.00 98.69 88 LEU A N 1
ATOM 670 C CA . LEU A 1 88 ? 9.285 -5.837 -7.057 1.00 98.69 88 LEU A CA 1
ATOM 671 C C . LEU A 1 88 ? 8.289 -4.825 -6.498 1.00 98.69 88 LEU A C 1
ATOM 673 O O . LEU A 1 88 ? 7.091 -4.910 -6.765 1.00 98.69 88 LEU A O 1
ATOM 677 N N . LEU A 1 89 ? 8.788 -3.828 -5.777 1.00 98.50 89 LEU A N 1
ATOM 678 C CA . LEU A 1 89 ? 7.997 -2.715 -5.273 1.00 98.50 89 LEU A CA 1
ATOM 679 C C . LEU A 1 89 ? 8.126 -1.504 -6.205 1.00 98.50 89 LEU A C 1
ATOM 681 O O . LEU A 1 89 ? 9.187 -0.889 -6.314 1.00 98.50 89 LEU A O 1
ATOM 685 N N . LEU A 1 90 ? 7.031 -1.158 -6.881 1.00 98.25 90 LEU A N 1
ATOM 686 C CA . LEU A 1 90 ? 6.948 -0.007 -7.773 1.00 98.25 90 LEU A CA 1
ATOM 687 C C . LEU A 1 90 ? 6.343 1.198 -7.062 1.00 98.25 90 LEU A C 1
ATOM 689 O O . LEU A 1 90 ? 5.281 1.097 -6.448 1.00 98.25 90 LEU A O 1
ATOM 693 N N . ALA A 1 91 ? 6.962 2.359 -7.242 1.00 97.06 91 ALA A N 1
ATOM 694 C CA . ALA A 1 91 ? 6.403 3.644 -6.841 1.00 97.06 91 ALA A CA 1
ATOM 695 C C . ALA A 1 91 ? 6.512 4.662 -7.981 1.00 97.06 91 ALA A C 1
ATOM 697 O O . ALA A 1 91 ? 7.359 4.555 -8.856 1.00 97.06 91 ALA A O 1
ATOM 698 N N . ALA A 1 92 ? 5.658 5.673 -7.973 1.00 96.25 92 ALA A N 1
ATOM 699 C CA . ALA A 1 92 ? 5.801 6.904 -8.744 1.00 96.25 92 ALA A CA 1
ATOM 700 C C . ALA A 1 92 ? 6.510 8.017 -7.945 1.00 96.25 92 ALA A C 1
ATOM 702 O O . ALA A 1 92 ? 7.045 8.943 -8.542 1.00 96.25 92 ALA A O 1
ATOM 703 N N . LEU A 1 93 ? 6.526 7.930 -6.609 1.00 92.75 93 LEU A N 1
ATOM 704 C CA . LEU A 1 93 ? 7.222 8.852 -5.709 1.00 92.75 93 LEU A CA 1
ATOM 705 C C . LEU A 1 93 ? 8.276 8.122 -4.874 1.00 92.75 93 LEU A C 1
ATOM 707 O O . LEU A 1 93 ? 7.963 7.160 -4.172 1.00 92.75 93 LEU A O 1
ATOM 711 N N . SER A 1 94 ? 9.504 8.643 -4.860 1.00 90.75 94 SER A N 1
ATOM 712 C CA . SER A 1 94 ? 10.606 8.095 -4.054 1.00 90.75 94 SER A CA 1
ATOM 713 C C . SER A 1 94 ? 10.309 8.101 -2.550 1.00 90.75 94 SER A C 1
ATOM 715 O O . SER A 1 94 ? 10.652 7.151 -1.851 1.00 90.75 94 SER A O 1
ATOM 717 N N . THR A 1 95 ? 9.585 9.109 -2.056 1.00 86.81 95 THR A N 1
ATOM 718 C CA . THR A 1 95 ? 9.163 9.222 -0.648 1.00 86.81 95 THR A CA 1
ATOM 719 C C . THR A 1 95 ? 8.205 8.117 -0.199 1.00 86.81 95 THR A C 1
ATOM 721 O O . THR A 1 95 ? 7.981 7.955 0.997 1.00 86.81 95 THR A O 1
ATOM 724 N N . THR A 1 96 ? 7.634 7.341 -1.129 1.00 88.75 96 THR A N 1
ATOM 725 C CA . THR A 1 96 ? 6.766 6.199 -0.798 1.00 88.75 96 THR A CA 1
ATOM 726 C C . THR A 1 96 ? 7.554 4.905 -0.572 1.00 88.75 96 THR A C 1
ATOM 728 O O . THR A 1 96 ? 7.027 3.976 0.038 1.00 88.75 96 THR A O 1
ATOM 731 N N . ILE A 1 97 ? 8.811 4.833 -1.021 1.00 92.75 97 ILE A N 1
ATOM 732 C CA . ILE A 1 97 ? 9.610 3.604 -0.956 1.00 92.75 97 ILE A CA 1
ATOM 733 C C . ILE A 1 97 ? 9.845 3.168 0.490 1.00 92.75 97 ILE A C 1
ATOM 735 O O . ILE A 1 97 ? 9.445 2.066 0.852 1.00 92.75 97 ILE A O 1
ATOM 739 N N . GLU A 1 98 ? 10.432 4.030 1.322 1.00 92.00 98 GLU A N 1
ATOM 740 C CA . GLU A 1 98 ? 10.765 3.685 2.712 1.00 92.00 98 GLU A CA 1
ATOM 741 C C . GLU A 1 98 ? 9.523 3.268 3.525 1.00 92.00 98 GLU A C 1
ATOM 743 O O . GLU A 1 98 ? 9.531 2.151 4.048 1.00 92.00 98 GLU A O 1
ATOM 748 N N . PRO A 1 99 ? 8.402 4.023 3.523 1.00 89.69 99 PRO A N 1
ATOM 749 C CA . PRO A 1 99 ? 7.210 3.608 4.263 1.00 89.69 99 PRO A CA 1
ATOM 750 C C . PRO A 1 99 ? 6.614 2.279 3.788 1.00 89.69 99 PRO A C 1
ATOM 752 O O . PRO A 1 99 ? 5.973 1.575 4.570 1.00 89.69 99 PRO A O 1
ATOM 755 N N . SER A 1 100 ? 6.795 1.939 2.509 1.00 93.88 100 SER A N 1
ATOM 756 C CA . SER A 1 100 ? 6.276 0.694 1.940 1.00 93.88 100 SER A CA 1
ATOM 757 C C . SER A 1 100 ? 7.202 -0.493 2.196 1.00 93.88 100 SER A C 1
ATOM 759 O O . SER A 1 100 ? 6.717 -1.603 2.385 1.00 93.88 100 SER A O 1
ATOM 761 N N . LEU A 1 101 ? 8.518 -0.275 2.262 1.00 95.69 101 LEU A N 1
ATOM 762 C CA . LEU A 1 101 ? 9.469 -1.290 2.716 1.00 95.69 101 LEU A CA 1
ATOM 763 C C . LEU A 1 101 ? 9.215 -1.649 4.185 1.00 95.69 101 LEU A C 1
ATOM 765 O O . LEU A 1 101 ? 9.035 -2.825 4.492 1.00 95.69 101 LEU A O 1
ATOM 769 N N . ALA A 1 102 ? 9.065 -0.648 5.057 1.00 93.56 102 ALA A N 1
ATOM 770 C CA . ALA A 1 102 ? 8.737 -0.858 6.470 1.00 93.56 102 ALA A CA 1
ATOM 771 C C . ALA A 1 102 ? 7.407 -1.623 6.661 1.00 93.56 102 ALA A C 1
ATOM 773 O O . ALA A 1 102 ? 7.256 -2.441 7.573 1.00 93.56 102 ALA A O 1
ATOM 774 N N . LEU A 1 103 ? 6.427 -1.404 5.775 1.00 94.62 103 LEU A N 1
ATOM 775 C CA . LEU A 1 103 ? 5.188 -2.187 5.754 1.00 94.62 103 LEU A CA 1
ATOM 776 C C . LEU A 1 103 ? 5.462 -3.679 5.495 1.00 94.62 103 LEU A C 1
ATOM 778 O O . LEU A 1 103 ? 4.927 -4.527 6.210 1.00 94.62 103 LEU A O 1
ATOM 782 N N . LEU A 1 104 ? 6.283 -4.011 4.495 1.00 96.44 104 LEU A N 1
ATOM 783 C CA . LEU A 1 104 ? 6.628 -5.401 4.176 1.00 96.44 104 LEU A CA 1
ATOM 784 C C . LEU A 1 104 ? 7.438 -6.058 5.300 1.00 96.44 104 LEU A C 1
ATOM 786 O O . LEU A 1 104 ? 7.186 -7.206 5.650 1.00 96.44 104 LEU A O 1
ATOM 790 N N . GLU A 1 105 ? 8.372 -5.334 5.911 1.00 94.38 105 GLU A N 1
ATOM 791 C CA . GLU A 1 105 ? 9.171 -5.841 7.036 1.00 94.38 105 GLU A CA 1
ATOM 792 C C . GLU A 1 105 ? 8.310 -6.205 8.250 1.00 94.38 105 GLU A C 1
ATOM 794 O O . GLU A 1 105 ? 8.575 -7.196 8.926 1.00 94.38 105 GLU A O 1
ATOM 799 N N . THR A 1 106 ? 7.256 -5.428 8.504 1.00 92.75 106 THR A N 1
ATOM 800 C CA . THR A 1 106 ? 6.337 -5.643 9.633 1.00 92.75 106 THR A CA 1
ATOM 801 C C . THR A 1 106 ? 5.199 -6.618 9.327 1.00 92.75 106 THR A C 1
ATOM 803 O O . THR A 1 106 ? 4.407 -6.915 10.216 1.00 92.75 106 THR A O 1
ATOM 806 N N . SER A 1 107 ? 5.074 -7.098 8.086 1.00 94.25 107 SER A N 1
ATOM 807 C CA . SER A 1 107 ? 4.027 -8.056 7.714 1.00 94.25 107 SER A CA 1
ATOM 808 C C . SER A 1 107 ? 4.423 -9.473 8.140 1.00 94.25 107 SER A C 1
ATOM 810 O O . SER A 1 107 ? 5.555 -9.914 7.929 1.00 94.25 107 SER A O 1
ATOM 812 N N . GLU A 1 108 ? 3.491 -10.196 8.757 1.00 90.75 108 GLU A N 1
ATOM 813 C CA . GLU A 1 108 ? 3.756 -11.538 9.276 1.00 90.75 108 GLU A CA 1
ATOM 814 C C . GLU A 1 108 ? 4.001 -12.557 8.154 1.00 90.75 108 GLU A C 1
ATOM 816 O O . GLU A 1 108 ? 3.446 -12.463 7.061 1.00 90.75 108 GLU A O 1
ATOM 821 N N . GLY A 1 109 ? 4.819 -13.575 8.439 1.00 91.38 109 GLY A N 1
ATOM 822 C CA . GLY A 1 109 ? 5.079 -14.659 7.486 1.00 91.38 109 GLY A CA 1
ATOM 823 C C . GLY A 1 109 ? 5.997 -14.273 6.324 1.00 91.38 109 GLY A C 1
ATOM 824 O O . GLY A 1 109 ? 5.994 -14.958 5.305 1.00 91.38 109 GLY A O 1
ATOM 825 N N . ASN A 1 110 ? 6.788 -13.207 6.479 1.00 95.31 110 ASN A N 1
ATOM 826 C CA . ASN A 1 110 ? 7.653 -12.703 5.423 1.00 95.31 110 ASN A CA 1
ATOM 827 C C . ASN A 1 110 ? 8.715 -13.722 4.974 1.00 95.31 110 ASN A C 1
ATOM 829 O O . ASN A 1 110 ? 9.632 -14.063 5.726 1.00 95.31 110 ASN A O 1
ATOM 833 N N . CYS A 1 111 ? 8.578 -14.202 3.732 1.00 97.19 111 CYS A N 1
ATOM 834 C CA . CYS A 1 111 ? 9.490 -15.149 3.091 1.00 97.19 111 CYS A CA 1
ATOM 835 C C . CYS A 1 111 ? 10.343 -14.526 1.972 1.00 97.19 111 CYS A C 1
ATOM 837 O O . CYS A 1 111 ? 11.030 -15.256 1.253 1.00 97.19 111 CYS A O 1
ATOM 839 N N . ILE A 1 112 ? 10.335 -13.194 1.837 1.00 98.19 112 ILE A N 1
ATOM 840 C CA . ILE A 1 112 ? 11.023 -12.484 0.758 1.00 98.19 112 ILE A CA 1
ATOM 841 C C . ILE A 1 112 ? 12.532 -12.769 0.807 1.00 98.19 112 ILE A C 1
ATOM 843 O O . ILE A 1 112 ? 13.199 -12.611 1.832 1.00 98.19 112 ILE A O 1
ATOM 847 N N . ARG A 1 113 ? 13.084 -13.188 -0.333 1.00 97.81 113 ARG A N 1
ATOM 848 C CA . ARG A 1 113 ? 14.516 -13.447 -0.558 1.00 97.81 113 ARG A CA 1
ATOM 849 C C . ARG A 1 113 ? 15.159 -12.399 -1.454 1.00 97.81 113 ARG A C 1
ATOM 851 O O . ARG A 1 113 ? 16.344 -12.118 -1.303 1.00 97.81 113 ARG A O 1
ATOM 858 N N . GLN A 1 114 ? 14.377 -11.826 -2.364 1.00 98.00 114 GLN A N 1
ATOM 859 C CA . GLN A 1 114 ? 14.777 -10.741 -3.246 1.00 98.00 114 GLN A CA 1
ATOM 860 C C . GLN A 1 114 ? 13.704 -9.656 -3.203 1.00 98.00 114 GLN A C 1
ATOM 862 O O . GLN A 1 114 ? 12.552 -9.905 -3.559 1.00 98.00 114 GLN A O 1
ATOM 867 N N . LEU A 1 115 ? 14.099 -8.456 -2.786 1.00 98.25 115 LEU A N 1
ATOM 868 C CA . LEU A 1 115 ? 13.244 -7.278 -2.757 1.00 98.25 115 LEU A CA 1
ATOM 869 C C . LEU A 1 115 ? 13.920 -6.162 -3.536 1.00 98.25 115 LEU A C 1
ATOM 871 O O . LEU A 1 115 ? 14.902 -5.588 -3.069 1.00 98.25 115 LEU A O 1
ATOM 875 N N . ASP A 1 116 ? 13.372 -5.850 -4.703 1.00 98.50 116 ASP A N 1
ATOM 876 C CA . ASP A 1 116 ? 13.828 -4.726 -5.506 1.00 98.50 116 ASP A CA 1
ATOM 877 C C . ASP A 1 116 ? 12.801 -3.598 -5.453 1.00 98.50 116 ASP A C 1
ATOM 879 O O . ASP A 1 116 ? 11.592 -3.822 -5.358 1.00 98.50 116 ASP A O 1
ATOM 883 N N . THR A 1 117 ? 13.286 -2.363 -5.533 1.00 98.38 117 THR A N 1
ATOM 884 C CA . THR A 1 117 ? 12.442 -1.168 -5.609 1.00 98.38 117 THR A CA 1
ATOM 885 C C . THR A 1 117 ? 12.692 -0.446 -6.922 1.00 98.38 117 THR A C 1
ATOM 887 O O . THR A 1 117 ? 13.814 -0.429 -7.431 1.00 98.38 117 THR A O 1
ATOM 890 N N . PHE A 1 118 ? 11.649 0.150 -7.495 1.00 98.38 118 PHE A N 1
ATOM 891 C CA . PHE A 1 118 ? 11.785 0.918 -8.726 1.00 98.38 118 PHE A CA 1
ATOM 892 C C . PHE A 1 118 ? 10.822 2.104 -8.748 1.00 98.38 118 PHE A C 1
ATOM 894 O O . PHE A 1 118 ? 9.611 1.951 -8.569 1.00 98.38 118 PHE A O 1
ATOM 901 N N . VAL A 1 119 ? 11.373 3.293 -9.002 1.00 98.25 119 VAL A N 1
ATOM 902 C CA . VAL A 1 119 ? 10.591 4.516 -9.195 1.00 98.25 119 VAL A CA 1
ATOM 903 C C . VAL A 1 119 ? 10.309 4.702 -10.685 1.00 98.25 119 VAL A C 1
ATOM 905 O O . VAL A 1 119 ? 11.221 4.741 -11.509 1.00 98.25 119 VAL A O 1
ATOM 908 N N . VAL A 1 120 ? 9.032 4.798 -11.048 1.00 98.12 120 VAL A N 1
ATOM 909 C CA . VAL A 1 120 ? 8.576 5.003 -12.424 1.00 98.12 120 VAL A CA 1
ATOM 910 C C . VAL A 1 120 ? 8.707 6.482 -12.782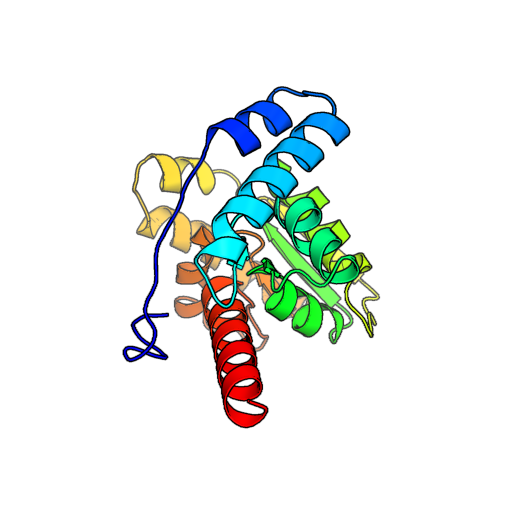 1.00 98.12 120 VAL A C 1
ATOM 912 O O . VAL A 1 120 ? 7.789 7.278 -12.588 1.00 98.12 120 VAL A O 1
ATOM 915 N N . GLU A 1 121 ? 9.866 6.843 -13.324 1.00 96.62 121 GLU A N 1
ATOM 916 C CA . GLU A 1 121 ? 10.200 8.219 -13.698 1.00 96.62 121 GLU A CA 1
ATOM 917 C C . GLU A 1 121 ? 9.164 8.864 -14.639 1.00 96.62 121 GLU A C 1
ATOM 919 O O . GLU A 1 121 ? 8.720 8.292 -15.653 1.00 96.62 121 GLU A O 1
ATOM 924 N N . GLY A 1 122 ? 8.782 10.102 -14.330 1.00 96.19 122 GLY A N 1
ATOM 925 C CA . GLY A 1 122 ? 7.806 10.862 -15.107 1.00 96.19 122 GLY A CA 1
ATOM 926 C C . GLY A 1 122 ? 6.349 10.430 -14.903 1.00 96.19 122 GLY A C 1
ATOM 927 O O . GLY A 1 122 ? 5.479 10.925 -15.621 1.00 96.19 122 GLY A O 1
ATOM 928 N N . ALA A 1 123 ? 6.065 9.435 -14.052 1.00 97.25 123 ALA A N 1
ATOM 929 C CA . ALA A 1 123 ? 4.699 8.980 -13.801 1.00 97.25 123 ALA A CA 1
ATOM 930 C C . ALA A 1 123 ? 3.961 9.956 -12.878 1.00 97.25 123 ALA A C 1
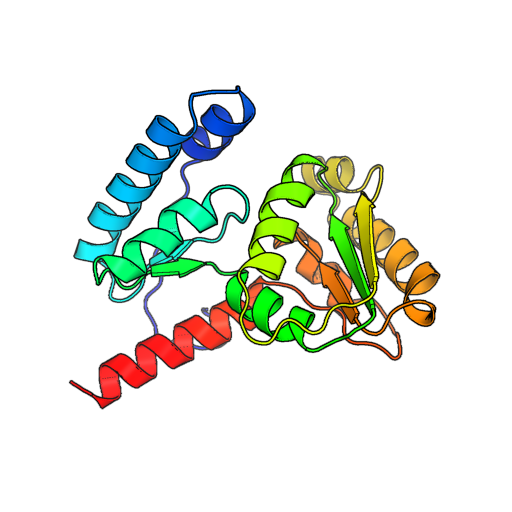ATOM 932 O O . ALA A 1 123 ? 2.821 10.322 -13.150 1.00 97.25 123 ALA A O 1
ATOM 933 N N . TRP A 1 124 ? 4.609 10.414 -11.807 1.00 96.38 124 TRP A N 1
ATOM 934 C CA . TRP A 1 124 ? 3.959 11.300 -10.846 1.00 96.38 124 TRP A CA 1
ATOM 935 C C . TRP A 1 124 ? 3.549 12.644 -11.458 1.00 96.38 124 TRP A C 1
ATOM 937 O O . TRP A 1 124 ? 2.460 13.138 -11.190 1.00 96.38 124 TRP A O 1
ATOM 947 N N . GLU A 1 125 ? 4.364 13.193 -12.350 1.00 96.25 125 GLU A N 1
ATOM 948 C CA . GLU A 1 125 ? 4.087 14.424 -13.088 1.00 96.25 125 GLU A CA 1
ATOM 949 C C . GLU A 1 125 ? 2.814 14.292 -13.929 1.00 96.25 125 GLU A C 1
ATOM 951 O O . GLU A 1 125 ? 1.963 15.172 -13.899 1.00 96.25 125 GLU A O 1
ATOM 956 N N . ARG A 1 126 ? 2.623 13.146 -14.597 1.00 97.38 126 ARG A N 1
ATOM 957 C CA . ARG A 1 126 ? 1.394 12.852 -15.357 1.00 97.38 126 ARG A CA 1
ATOM 958 C C . ARG A 1 126 ? 0.170 12.835 -14.452 1.00 97.38 126 ARG A C 1
ATOM 960 O O . ARG A 1 126 ? -0.870 13.373 -14.813 1.00 97.38 126 ARG A O 1
ATOM 967 N N . PHE A 1 127 ? 0.306 12.239 -13.269 1.00 95.69 127 PHE A N 1
ATOM 968 C CA . PHE A 1 127 ? -0.763 12.227 -12.277 1.00 95.69 127 PHE A CA 1
ATOM 969 C C . PHE A 1 127 ? -1.117 13.649 -11.806 1.00 95.69 127 PHE A C 1
ATOM 971 O O . PHE A 1 127 ? -2.298 13.988 -11.741 1.00 95.69 127 PHE A O 1
ATOM 978 N N . LEU A 1 128 ? -0.117 14.498 -11.538 1.00 93.62 128 LEU A N 1
ATOM 979 C CA . LEU A 1 128 ? -0.326 15.907 -11.175 1.00 93.62 128 LEU A CA 1
ATOM 980 C C . LEU A 1 128 ? -0.979 16.718 -12.307 1.00 93.62 128 LEU A C 1
ATOM 982 O O . LEU A 1 128 ? -1.847 17.548 -12.037 1.00 93.62 128 LEU A O 1
ATOM 986 N N . ASP A 1 129 ? -0.631 16.419 -13.558 1.00 96.56 129 ASP A N 1
ATOM 987 C CA . ASP A 1 129 ? -1.231 17.008 -14.762 1.00 96.56 129 ASP A CA 1
ATOM 988 C C . ASP A 1 129 ? -2.635 16.450 -15.079 1.00 96.56 129 ASP A C 1
ATOM 990 O O . ASP A 1 129 ? -3.229 16.797 -16.100 1.00 96.56 129 ASP A O 1
ATOM 994 N N . GLN A 1 130 ? -3.186 15.588 -14.214 1.00 96.25 130 GLN A N 1
ATOM 995 C CA . GLN A 1 130 ? -4.471 14.896 -14.395 1.00 96.25 130 GLN A CA 1
ATOM 996 C C . GLN A 1 130 ? -4.515 13.978 -15.636 1.00 96.25 130 GLN A C 1
ATOM 998 O O . GLN A 1 130 ? -5.584 13.532 -16.061 1.00 96.25 130 GLN A O 1
ATOM 1003 N N . ASP A 1 131 ? -3.351 13.630 -16.189 1.00 97.50 131 ASP A N 1
ATOM 1004 C CA . ASP A 1 131 ? -3.164 12.663 -17.271 1.00 97.50 131 ASP A CA 1
ATOM 1005 C C . ASP A 1 131 ? -3.103 11.238 -16.697 1.00 97.50 131 ASP A C 1
ATOM 1007 O O . ASP A 1 131 ? -2.057 10.584 -16.651 1.00 97.50 131 ASP A O 1
ATOM 1011 N N . ASN A 1 132 ? -4.253 10.748 -16.222 1.00 96.06 132 ASN A N 1
ATOM 1012 C CA . ASN A 1 132 ? -4.362 9.411 -15.627 1.00 96.06 132 ASN A CA 1
ATOM 1013 C C . ASN A 1 132 ? -3.977 8.297 -16.611 1.00 96.06 132 ASN A C 1
ATOM 1015 O O . ASN A 1 132 ? -3.374 7.306 -16.205 1.00 96.06 132 ASN A O 1
ATOM 1019 N N . GLN A 1 133 ? -4.298 8.453 -17.899 1.00 96.94 133 GLN A N 1
ATOM 1020 C CA . GLN A 1 133 ? -3.944 7.452 -18.904 1.00 96.94 133 GLN A CA 1
ATOM 1021 C C . GLN A 1 133 ? -2.426 7.392 -19.089 1.00 96.94 133 GLN A C 1
ATOM 1023 O O . GLN A 1 133 ? -1.846 6.317 -18.958 1.00 96.94 133 GLN A O 1
ATOM 1028 N N . GLY A 1 134 ? -1.765 8.538 -19.290 1.00 97.88 134 GLY A N 1
ATOM 1029 C CA . GLY A 1 134 ? -0.308 8.598 -19.402 1.00 97.88 134 GLY A CA 1
ATOM 1030 C C . GLY A 1 134 ? 0.410 8.145 -18.127 1.00 97.88 134 GLY A C 1
ATOM 1031 O O . GLY A 1 134 ? 1.481 7.537 -18.200 1.00 97.88 134 GLY A O 1
ATOM 1032 N N . TYR A 1 135 ? -0.191 8.381 -16.958 1.00 98.38 135 TYR A N 1
ATOM 1033 C CA . TYR A 1 135 ? 0.283 7.844 -15.685 1.00 98.38 135 TYR A CA 1
ATOM 1034 C C . TYR A 1 135 ? 0.261 6.310 -15.664 1.00 98.38 135 TYR A C 1
ATOM 1036 O O . TYR A 1 135 ? 1.280 5.679 -15.367 1.00 98.38 135 TYR A O 1
ATOM 1044 N N . TYR A 1 136 ? -0.870 5.697 -16.020 1.00 98.38 136 TYR A N 1
ATOM 1045 C CA . TYR A 1 136 ? -1.005 4.241 -16.025 1.00 98.38 136 TYR A CA 1
ATOM 1046 C C . TYR A 1 136 ? -0.177 3.570 -17.117 1.00 98.38 136 TYR A C 1
ATOM 1048 O O . TYR A 1 136 ? 0.428 2.534 -16.849 1.00 98.38 136 TYR A O 1
ATOM 1056 N N . ASP A 1 137 ? -0.076 4.172 -18.302 1.00 97.81 137 ASP A N 1
ATOM 1057 C CA . ASP A 1 137 ? 0.727 3.647 -19.408 1.00 97.81 137 ASP A CA 1
ATOM 1058 C C . ASP A 1 137 ? 2.210 3.548 -19.026 1.00 97.81 137 ASP A C 1
ATOM 1060 O O . ASP A 1 137 ? 2.862 2.540 -19.300 1.00 97.81 137 ASP A O 1
ATOM 1064 N N . LYS A 1 138 ? 2.745 4.549 -18.316 1.00 98.25 138 LYS A N 1
ATOM 1065 C CA . LYS A 1 138 ? 4.122 4.506 -17.801 1.00 98.25 138 LYS A CA 1
ATOM 1066 C C . LYS A 1 138 ? 4.347 3.353 -16.829 1.00 98.25 138 LYS A C 1
ATOM 1068 O O . LYS A 1 138 ? 5.358 2.660 -16.924 1.00 98.25 138 LYS A O 1
ATOM 1073 N N . ILE A 1 139 ? 3.418 3.150 -15.899 1.00 98.56 139 ILE A N 1
ATOM 1074 C CA . ILE A 1 139 ? 3.507 2.073 -14.906 1.00 98.56 139 ILE A CA 1
ATOM 1075 C C . ILE A 1 139 ? 3.398 0.711 -15.598 1.00 98.56 139 ILE A C 1
ATOM 1077 O O . ILE A 1 139 ? 4.201 -0.180 -15.327 1.00 98.56 139 ILE A O 1
ATOM 1081 N N . LYS A 1 140 ? 2.453 0.571 -16.535 1.00 98.06 140 LYS A N 1
ATOM 1082 C CA . LYS A 1 140 ? 2.248 -0.627 -17.353 1.00 98.06 140 LYS A CA 1
ATOM 1083 C C . LYS A 1 140 ? 3.531 -1.063 -18.059 1.00 98.06 140 LYS A C 1
ATOM 1085 O O . LYS A 1 140 ? 3.911 -2.224 -17.940 1.00 98.06 140 LYS A O 1
ATOM 1090 N N . VAL A 1 141 ? 4.219 -0.137 -18.731 1.00 97.62 141 VAL A N 1
ATOM 1091 C CA . VAL A 1 141 ? 5.475 -0.435 -19.440 1.00 97.62 141 VAL A CA 1
ATOM 1092 C C . VAL A 1 141 ? 6.509 -1.064 -18.503 1.00 97.62 141 VAL A C 1
ATOM 1094 O O . VAL A 1 141 ? 7.159 -2.039 -18.874 1.00 97.62 141 VAL A O 1
ATOM 1097 N N . VAL A 1 142 ? 6.648 -0.545 -17.279 1.00 98.19 142 VAL A N 1
ATOM 1098 C CA . VAL A 1 142 ? 7.591 -1.096 -16.293 1.00 98.19 142 VAL A CA 1
ATOM 1099 C C . VAL A 1 142 ? 7.154 -2.480 -15.817 1.00 98.19 142 VAL A C 1
ATOM 1101 O O . VAL A 1 142 ? 7.990 -3.380 -15.740 1.00 98.19 142 VAL A O 1
ATOM 1104 N N . ILE A 1 143 ? 5.859 -2.670 -15.538 1.00 98.38 143 ILE A N 1
ATOM 1105 C CA . ILE A 1 143 ? 5.306 -3.970 -15.133 1.00 98.38 143 ILE A CA 1
ATOM 1106 C C . ILE A 1 143 ? 5.622 -5.033 -16.190 1.00 98.38 143 ILE A C 1
ATOM 1108 O O . ILE A 1 143 ? 6.226 -6.054 -15.870 1.00 98.38 143 ILE A O 1
ATOM 1112 N N . GLU A 1 144 ? 5.277 -4.780 -17.453 1.00 97.19 144 GLU A N 1
ATOM 1113 C CA . GLU A 1 144 ? 5.451 -5.743 -18.549 1.00 97.19 144 GLU A CA 1
ATOM 1114 C C . GLU A 1 144 ? 6.927 -6.072 -18.817 1.00 97.19 144 GLU A C 1
ATOM 1116 O O . GLU A 1 144 ? 7.264 -7.212 -19.139 1.00 97.19 144 GLU A O 1
ATOM 1121 N N . GLN A 1 145 ? 7.827 -5.099 -18.645 1.00 96.94 145 GLN A N 1
ATOM 1122 C CA . GLN A 1 145 ? 9.269 -5.307 -18.810 1.00 96.94 145 GLN A CA 1
ATOM 1123 C C . GLN A 1 145 ? 9.889 -6.153 -17.697 1.00 96.94 145 GLN A C 1
ATOM 1125 O O . GLN A 1 145 ? 10.840 -6.888 -17.956 1.00 96.94 145 GLN A O 1
ATOM 1130 N N . LYS A 1 146 ? 9.394 -6.018 -16.463 1.00 97.19 146 LYS A N 1
ATOM 1131 C CA . LYS A 1 146 ? 10.019 -6.597 -15.266 1.00 97.19 146 LYS A CA 1
ATOM 1132 C C . LYS A 1 146 ? 9.360 -7.885 -14.790 1.00 97.19 146 LYS A C 1
ATOM 1134 O O . LYS A 1 146 ? 10.002 -8.649 -14.081 1.00 97.19 146 LYS A O 1
ATOM 1139 N N . ALA A 1 147 ? 8.112 -8.151 -15.175 1.00 97.06 147 ALA A N 1
ATOM 1140 C CA . ALA A 1 147 ? 7.302 -9.230 -14.607 1.00 97.06 147 ALA A CA 1
ATOM 1141 C C . ALA A 1 147 ? 7.976 -10.613 -14.600 1.00 97.06 147 ALA A C 1
ATOM 1143 O O . ALA A 1 147 ? 7.772 -11.383 -13.673 1.00 97.06 147 ALA A O 1
ATOM 1144 N N . ARG A 1 148 ? 8.810 -10.929 -15.597 1.00 96.44 148 ARG A N 1
ATOM 1145 C CA . ARG A 1 148 ? 9.471 -12.244 -15.702 1.00 96.44 148 ARG A CA 1
ATOM 1146 C C . ARG A 1 148 ? 10.540 -12.497 -14.633 1.00 96.44 148 ARG A C 1
ATOM 1148 O O . ARG A 1 148 ? 10.881 -13.653 -14.388 1.00 96.44 148 ARG A O 1
ATOM 1155 N N . ASP A 1 149 ? 11.060 -11.443 -14.013 1.00 97.50 149 ASP A N 1
ATOM 1156 C CA . ASP A 1 149 ? 12.156 -11.537 -13.046 1.00 97.50 149 ASP A CA 1
ATOM 1157 C C . ASP A 1 149 ? 11.657 -11.747 -11.603 1.00 97.50 149 ASP A C 1
ATOM 1159 O O . ASP A 1 149 ? 12.443 -12.112 -10.726 1.00 97.50 149 ASP A O 1
ATOM 1163 N N . TYR A 1 150 ? 10.351 -11.581 -11.362 1.00 98.56 150 TYR A N 1
ATOM 1164 C CA . TYR A 1 150 ? 9.732 -11.567 -10.034 1.00 98.56 150 TYR A CA 1
ATOM 1165 C C . TYR A 1 150 ? 8.557 -12.543 -9.934 1.00 98.56 150 TYR A C 1
ATOM 1167 O O . TYR A 1 150 ? 8.049 -13.028 -10.939 1.00 98.56 150 TYR A O 1
ATOM 1175 N N . ASP A 1 151 ? 8.123 -12.824 -8.708 1.00 98.56 151 ASP A N 1
ATOM 1176 C CA . ASP A 1 151 ? 6.936 -13.635 -8.416 1.00 98.56 151 ASP A CA 1
ATOM 1177 C C . ASP A 1 151 ? 5.695 -12.764 -8.173 1.00 98.56 151 ASP A C 1
ATOM 1179 O O . ASP A 1 151 ? 4.568 -13.241 -8.283 1.00 98.56 151 ASP A O 1
ATOM 1183 N N . VAL A 1 152 ? 5.898 -11.490 -7.819 1.00 98.75 152 VAL A N 1
ATOM 1184 C CA . VAL A 1 152 ? 4.841 -10.505 -7.570 1.00 98.75 152 VAL A CA 1
ATOM 1185 C C . VAL A 1 152 ? 5.364 -9.084 -7.777 1.00 98.75 152 VAL A C 1
ATOM 1187 O O . VAL A 1 152 ? 6.515 -8.769 -7.459 1.00 98.75 152 VAL A O 1
ATOM 1190 N N . ILE A 1 153 ? 4.493 -8.207 -8.278 1.00 98.69 153 ILE A N 1
ATOM 1191 C CA . ILE A 1 153 ? 4.735 -6.762 -8.331 1.00 98.69 153 ILE A CA 1
ATOM 1192 C C . ILE A 1 153 ? 3.774 -6.054 -7.377 1.00 98.69 153 ILE A C 1
ATOM 1194 O O . ILE A 1 153 ? 2.565 -6.268 -7.421 1.00 98.69 153 ILE A O 1
ATOM 1198 N N . VAL A 1 154 ? 4.305 -5.172 -6.535 1.00 98.44 154 VAL A N 1
ATOM 1199 C CA . VAL A 1 154 ? 3.551 -4.365 -5.571 1.00 98.44 154 VAL A CA 1
ATOM 1200 C C . VAL A 1 154 ? 3.501 -2.922 -6.053 1.00 98.44 154 VAL A C 1
ATOM 1202 O O . VAL A 1 154 ? 4.538 -2.288 -6.230 1.00 98.44 154 VAL A O 1
ATOM 1205 N N . LEU A 1 155 ? 2.300 -2.379 -6.237 1.00 97.88 155 LEU A N 1
ATOM 1206 C CA . LEU A 1 155 ? 2.090 -0.969 -6.552 1.00 97.88 155 LEU A CA 1
ATOM 1207 C C . LEU A 1 155 ? 1.932 -0.182 -5.248 1.00 97.88 155 LEU A C 1
ATOM 1209 O O . LEU A 1 155 ? 0.872 -0.194 -4.621 1.00 97.88 155 LEU A O 1
ATOM 1213 N N . ALA A 1 156 ? 2.997 0.504 -4.841 1.00 95.12 156 ALA A N 1
ATOM 1214 C CA . ALA A 1 156 ? 3.131 1.100 -3.514 1.00 95.12 156 ALA A CA 1
ATOM 1215 C C . ALA A 1 156 ? 2.191 2.294 -3.255 1.00 95.12 156 ALA A C 1
ATOM 1217 O O . ALA A 1 156 ? 1.981 2.677 -2.108 1.00 95.12 156 ALA A O 1
ATOM 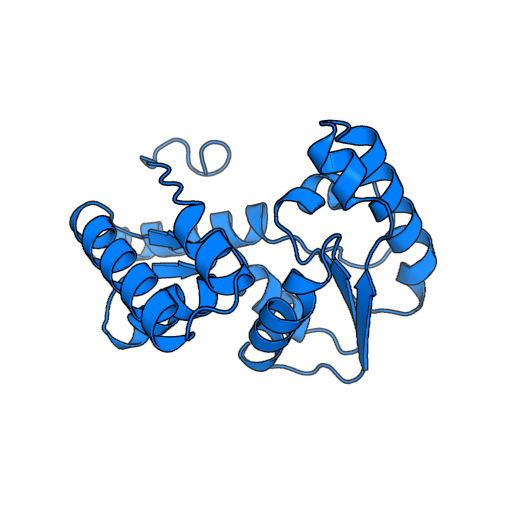1218 N N . GLN A 1 157 ? 1.603 2.888 -4.298 1.00 92.88 157 GLN A N 1
ATOM 1219 C CA . GLN A 1 157 ? 0.680 4.019 -4.172 1.00 92.88 157 GLN A CA 1
ATOM 1220 C C . GLN A 1 157 ? -0.725 3.640 -4.635 1.00 92.88 157 GLN A C 1
ATOM 1222 O O . GLN A 1 157 ? -0.914 3.095 -5.721 1.00 92.88 157 GLN A O 1
ATOM 1227 N N . ALA A 1 158 ? -1.737 4.016 -3.849 1.00 91.94 158 ALA A N 1
ATOM 1228 C CA . ALA A 1 158 ? -3.146 3.774 -4.168 1.00 91.94 158 ALA A CA 1
ATOM 1229 C C . ALA A 1 158 ? -3.553 4.306 -5.559 1.00 91.94 158 ALA A C 1
ATOM 1231 O O . ALA A 1 158 ? -4.327 3.659 -6.272 1.00 91.94 158 ALA A O 1
ATOM 1232 N N . SER A 1 159 ? -2.990 5.449 -5.968 1.00 93.62 159 SER A N 1
ATOM 1233 C CA . SER A 1 159 ? -3.212 6.055 -7.285 1.00 93.62 159 SER A CA 1
ATOM 1234 C C . SER A 1 159 ? -2.821 5.128 -8.436 1.00 93.62 159 SER A C 1
ATOM 1236 O O . SER A 1 159 ? -3.460 5.181 -9.479 1.00 93.62 159 SER A O 1
ATOM 1238 N N . MET A 1 160 ? -1.832 4.246 -8.253 1.00 96.38 160 MET A N 1
ATOM 1239 C CA . MET A 1 160 ? -1.328 3.329 -9.285 1.00 96.38 160 MET A CA 1
ATOM 1240 C C . MET A 1 160 ? -2.290 2.174 -9.595 1.00 96.38 160 MET A C 1
ATOM 1242 O O . MET A 1 160 ? -2.089 1.470 -10.580 1.00 96.38 160 MET A O 1
ATOM 1246 N N . SER A 1 161 ? -3.329 1.962 -8.779 1.00 95.00 161 SER A N 1
ATOM 1247 C CA . SER A 1 161 ? -4.228 0.799 -8.876 1.00 95.00 161 SER A CA 1
ATOM 1248 C C . SER A 1 161 ? -4.881 0.607 -10.250 1.00 95.00 161 SER A C 1
ATOM 1250 O O . SER A 1 161 ? -5.105 -0.534 -10.654 1.00 95.00 161 SER A O 1
ATOM 1252 N N . GLY A 1 162 ? -5.119 1.689 -11.000 1.00 94.19 162 GLY A N 1
ATOM 1253 C CA . GLY A 1 162 ? -5.639 1.615 -12.368 1.00 94.19 162 GLY A CA 1
ATOM 1254 C C . GLY A 1 162 ? -4.725 0.840 -13.325 1.00 94.19 162 GLY A C 1
ATOM 1255 O O . GLY A 1 162 ? -5.221 0.103 -14.173 1.00 94.19 162 GLY A O 1
ATOM 1256 N N . ALA A 1 163 ? -3.403 0.910 -13.139 1.00 95.88 163 ALA A N 1
ATOM 1257 C CA . ALA A 1 163 ? -2.435 0.227 -13.997 1.00 95.88 163 ALA A CA 1
ATOM 1258 C C . ALA A 1 163 ? -2.507 -1.305 -13.883 1.00 95.88 163 ALA A C 1
ATOM 1260 O O . ALA A 1 163 ? -2.281 -1.999 -14.872 1.00 95.88 163 ALA A O 1
ATOM 1261 N N . ALA A 1 164 ? -2.885 -1.841 -12.715 1.00 93.06 164 ALA A N 1
ATOM 1262 C CA . ALA A 1 164 ? -3.000 -3.286 -12.501 1.00 93.06 164 ALA A CA 1
ATOM 1263 C C . ALA A 1 164 ? -4.067 -3.945 -13.396 1.00 93.06 164 ALA A C 1
ATOM 1265 O O . ALA A 1 164 ? -3.988 -5.138 -13.657 1.00 93.06 164 ALA A O 1
ATOM 1266 N N . SER A 1 165 ? -5.053 -3.181 -13.882 1.00 89.88 165 SER A N 1
ATOM 1267 C CA . SER A 1 165 ? -6.097 -3.688 -14.789 1.00 89.88 165 SER A CA 1
ATOM 1268 C C . SER A 1 165 ? -5.737 -3.559 -16.275 1.00 89.88 165 SER A C 1
ATOM 1270 O O . SER A 1 165 ? -6.514 -3.989 -17.123 1.00 89.88 165 SER A O 1
ATOM 1272 N N . LEU A 1 166 ? -4.600 -2.935 -16.607 1.00 92.94 166 LEU A N 1
ATOM 1273 C CA . LEU A 1 166 ? -4.178 -2.664 -17.991 1.00 92.94 166 LEU A CA 1
ATOM 1274 C C . LEU A 1 166 ? -3.087 -3.613 -18.500 1.00 92.94 166 LEU A C 1
ATOM 1276 O O . LEU A 1 166 ? -2.696 -3.519 -19.668 1.00 92.94 166 LEU A O 1
ATOM 1280 N N . VAL A 1 167 ? -2.566 -4.464 -17.620 1.00 95.00 167 VAL A N 1
ATOM 1281 C CA . VAL A 1 167 ? -1.440 -5.368 -17.869 1.00 95.00 167 VAL A CA 1
ATOM 1282 C C . VAL A 1 167 ? -1.937 -6.794 -18.083 1.00 95.00 167 VAL A C 1
ATOM 1284 O O . VAL A 1 167 ? -2.925 -7.206 -17.480 1.00 95.00 167 VAL A O 1
ATOM 1287 N N . ASP A 1 168 ? -1.220 -7.538 -18.918 1.00 93.94 168 ASP A N 1
ATOM 1288 C CA . ASP A 1 168 ? -1.409 -8.975 -19.125 1.00 93.94 168 ASP A CA 1
ATOM 1289 C C . ASP A 1 168 ? -0.072 -9.670 -18.837 1.00 93.94 168 ASP A C 1
ATOM 1291 O O . ASP A 1 168 ? 0.839 -9.676 -19.667 1.00 93.94 168 ASP A O 1
ATOM 1295 N N . VAL A 1 169 ? 0.098 -10.131 -17.596 1.00 96.94 169 VAL A N 1
ATOM 1296 C CA . VAL A 1 169 ? 1.326 -10.763 -17.094 1.00 96.94 169 VAL A CA 1
ATOM 1297 C C . VAL A 1 169 ? 0.977 -11.991 -16.256 1.00 96.94 169 VAL A C 1
ATOM 1299 O O . VAL A 1 169 ? -0.060 -12.027 -15.598 1.00 96.94 169 VAL A O 1
ATOM 1302 N N . ASP A 1 170 ? 1.870 -12.981 -16.234 1.00 96.38 170 ASP A N 1
ATOM 1303 C CA . ASP A 1 170 ? 1.639 -14.273 -15.565 1.00 96.38 170 ASP A CA 1
ATOM 1304 C C . ASP A 1 170 ? 1.763 -14.225 -14.028 1.00 96.38 170 ASP A C 1
ATOM 1306 O O . ASP A 1 170 ? 1.588 -15.244 -13.357 1.00 96.38 170 ASP A O 1
ATOM 1310 N N . ILE A 1 171 ? 2.079 -13.059 -13.456 1.00 97.94 171 ILE A N 1
ATOM 1311 C CA . ILE A 1 171 ? 2.285 -12.866 -12.015 1.00 97.94 171 ILE A CA 1
ATOM 1312 C C . ILE A 1 171 ? 1.273 -11.877 -11.426 1.00 97.94 171 ILE A C 1
ATOM 1314 O O . ILE A 1 171 ? 0.802 -10.976 -12.123 1.00 97.94 171 ILE A O 1
ATOM 1318 N N . PRO A 1 172 ? 0.940 -11.988 -10.129 1.00 97.81 172 PRO A N 1
ATOM 1319 C CA . PRO A 1 172 ? 0.088 -11.010 -9.470 1.00 97.81 172 PRO A CA 1
ATOM 1320 C C . PRO A 1 172 ? 0.697 -9.600 -9.479 1.00 97.81 172 PRO A C 1
ATOM 1322 O O . PRO A 1 172 ? 1.871 -9.395 -9.161 1.00 97.81 172 PRO A O 1
ATOM 1325 N N . VAL A 1 173 ? -0.155 -8.613 -9.767 1.00 98.19 173 VAL A N 1
ATOM 1326 C CA . VAL A 1 173 ? 0.125 -7.183 -9.584 1.00 98.19 173 VAL A CA 1
ATOM 1327 C C . VAL A 1 173 ? -0.794 -6.657 -8.488 1.00 98.19 173 VAL A C 1
ATOM 1329 O O . VAL A 1 173 ? -2.003 -6.509 -8.675 1.00 98.19 173 VAL A O 1
ATOM 1332 N N . LEU A 1 174 ? -0.227 -6.421 -7.310 1.00 97.88 174 LEU A N 1
ATOM 1333 C CA . LEU A 1 174 ? -0.973 -6.060 -6.113 1.00 97.88 174 LEU A CA 1
ATOM 1334 C C . LEU A 1 174 ? -1.113 -4.543 -5.991 1.00 97.88 174 LEU A C 1
ATOM 1336 O O . LEU A 1 174 ? -0.167 -3.794 -6.221 1.00 97.88 174 LEU A O 1
ATOM 1340 N N . SER A 1 175 ? -2.297 -4.087 -5.583 1.00 96.19 175 SER A N 1
ATOM 1341 C CA . SER A 1 175 ? -2.545 -2.689 -5.222 1.00 96.19 175 SER A CA 1
ATOM 1342 C C . SER A 1 175 ? -3.424 -2.598 -3.978 1.00 96.19 175 SER A C 1
ATOM 1344 O O . SER A 1 175 ? -4.301 -3.437 -3.744 1.00 96.19 175 SER A O 1
ATOM 1346 N N . SER A 1 176 ? -3.196 -1.564 -3.172 1.00 94.38 176 SER A N 1
ATOM 1347 C CA . SER A 1 176 ? -3.831 -1.415 -1.863 1.00 94.38 176 SER A CA 1
ATOM 1348 C C . SER A 1 176 ? -5.348 -1.171 -1.879 1.00 94.38 176 SER A C 1
ATOM 1350 O O . SER A 1 176 ? -6.021 -1.774 -1.043 1.00 94.38 176 SER A O 1
ATOM 1352 N N . PRO A 1 177 ? -5.966 -0.383 -2.793 1.00 93.38 177 PRO A N 1
ATOM 1353 C CA . PRO A 1 177 ? -7.346 0.068 -2.585 1.00 93.38 177 PRO A CA 1
ATOM 1354 C C . PRO A 1 177 ? -8.369 -1.067 -2.495 1.00 93.38 177 PRO A C 1
ATOM 1356 O O . PRO A 1 177 ? -9.183 -1.100 -1.574 1.00 93.38 177 PRO A O 1
ATOM 1359 N N . ARG A 1 178 ? -8.336 -2.026 -3.430 1.00 92.88 178 ARG A N 1
ATOM 1360 C CA . ARG A 1 178 ? -9.317 -3.122 -3.450 1.00 92.88 178 ARG A CA 1
ATOM 1361 C C . ARG A 1 178 ? -9.070 -4.124 -2.321 1.00 92.88 178 ARG A C 1
ATOM 1363 O O . ARG A 1 178 ? -10.037 -4.566 -1.705 1.00 92.88 178 ARG A O 1
ATOM 1370 N N . LEU A 1 179 ? -7.809 -4.468 -2.048 1.00 95.31 179 LEU A N 1
ATOM 1371 C CA . LEU A 1 179 ? -7.435 -5.408 -0.984 1.00 95.31 179 LEU A CA 1
ATOM 1372 C C . LEU A 1 179 ? -7.756 -4.840 0.404 1.00 95.31 179 LEU A C 1
ATOM 1374 O O . LEU A 1 179 ? -8.424 -5.500 1.197 1.00 95.31 179 LEU A O 1
ATOM 1378 N N . GLY A 1 180 ? -7.375 -3.588 0.662 1.00 95.12 180 GLY A N 1
ATOM 1379 C CA . GLY A 1 180 ? -7.658 -2.907 1.922 1.00 95.12 180 GLY A CA 1
ATOM 1380 C C . GLY A 1 180 ? -9.151 -2.719 2.176 1.00 95.12 180 GLY A C 1
ATOM 1381 O O . GLY A 1 180 ? -9.624 -2.986 3.277 1.00 95.12 180 GLY A O 1
ATOM 1382 N N . VAL A 1 181 ? -9.933 -2.342 1.153 1.00 94.94 181 VAL A N 1
ATOM 1383 C CA . VAL A 1 181 ? -11.397 -2.231 1.292 1.00 94.94 181 VAL A CA 1
ATOM 1384 C C . VAL A 1 181 ? -12.031 -3.581 1.630 1.00 94.94 181 VAL A C 1
ATOM 1386 O O . VAL A 1 181 ? -12.917 -3.625 2.481 1.00 94.94 181 VAL A O 1
ATOM 1389 N N . LYS A 1 182 ? -11.602 -4.680 0.994 1.00 95.50 182 LYS A N 1
ATOM 1390 C CA . LYS A 1 182 ? -12.119 -6.020 1.318 1.00 95.50 182 LYS A CA 1
ATOM 1391 C C . LYS A 1 182 ? -11.870 -6.370 2.786 1.00 95.50 182 LYS A C 1
ATOM 1393 O O . LYS A 1 182 ? -12.818 -6.722 3.483 1.00 95.50 182 LYS A O 1
ATOM 1398 N N . ARG A 1 183 ? -10.642 -6.160 3.271 1.00 95.69 183 ARG A N 1
ATOM 1399 C CA . ARG A 1 183 ? -10.285 -6.400 4.675 1.00 95.69 183 ARG A CA 1
ATOM 1400 C C . ARG A 1 183 ? -11.084 -5.529 5.648 1.00 95.69 183 ARG A C 1
ATOM 1402 O O . ARG A 1 183 ? -11.559 -6.022 6.672 1.00 95.69 183 ARG A O 1
ATOM 1409 N N . ALA A 1 184 ? -11.290 -4.256 5.319 1.00 95.19 184 ALA A N 1
ATOM 1410 C CA . ALA A 1 184 ? -12.100 -3.351 6.133 1.00 95.19 184 ALA A CA 1
ATOM 1411 C C . ALA A 1 184 ? -13.559 -3.836 6.251 1.00 95.19 184 ALA A C 1
ATOM 1413 O O . ALA A 1 184 ? -14.137 -3.828 7.338 1.00 95.19 184 ALA A O 1
ATOM 1414 N N . ILE A 1 185 ? -14.147 -4.315 5.147 1.00 94.56 185 ILE A N 1
ATOM 1415 C CA . ILE A 1 185 ? -15.503 -4.888 5.132 1.00 94.56 185 ILE A CA 1
ATOM 1416 C C . ILE A 1 185 ? -15.573 -6.154 5.992 1.00 94.56 185 ILE A C 1
ATOM 1418 O O . ILE A 1 185 ? -16.498 -6.298 6.789 1.00 94.56 185 ILE A O 1
ATOM 1422 N N . GLU A 1 186 ? -14.614 -7.068 5.843 1.00 94.31 186 GLU A N 1
ATOM 1423 C CA . GLU A 1 186 ? -14.532 -8.304 6.636 1.00 94.31 186 GLU A CA 1
ATOM 1424 C C . GLU A 1 186 ? -14.438 -8.003 8.136 1.00 94.31 186 GLU A C 1
ATOM 1426 O O . GLU A 1 186 ? -15.145 -8.611 8.944 1.00 94.31 186 GLU A O 1
ATOM 1431 N N . THR A 1 187 ? -13.640 -6.997 8.498 1.00 92.38 187 THR A N 1
ATOM 1432 C CA . THR A 1 187 ? -13.486 -6.533 9.882 1.00 92.38 187 THR A CA 1
ATOM 1433 C C . THR A 1 187 ? -14.807 -6.017 10.445 1.00 92.38 187 THR A C 1
ATOM 1435 O O . THR A 1 187 ? -15.249 -6.470 11.499 1.00 92.38 187 THR A O 1
ATOM 1438 N N . LEU A 1 188 ? -15.482 -5.114 9.725 1.00 91.56 188 LEU A N 1
ATOM 1439 C CA . LEU A 1 188 ? -16.764 -4.546 10.154 1.00 91.56 188 LEU A CA 1
ATOM 1440 C C . LEU A 1 188 ? -17.861 -5.611 10.279 1.00 91.56 188 LEU A C 1
ATOM 1442 O O . LEU A 1 188 ? -18.630 -5.604 11.239 1.00 91.56 188 LEU A O 1
ATOM 1446 N N . ARG A 1 189 ? -17.919 -6.560 9.340 1.00 89.38 189 ARG A N 1
ATOM 1447 C CA . ARG A 1 189 ? -18.903 -7.653 9.377 1.00 89.38 189 ARG A CA 1
ATOM 1448 C C . ARG A 1 189 ? -18.659 -8.611 10.540 1.00 89.38 189 ARG A C 1
ATOM 1450 O O . ARG A 1 189 ? -19.620 -9.044 11.167 1.00 89.38 189 ARG A O 1
ATOM 1457 N N . THR A 1 190 ? -17.399 -8.896 10.864 1.00 85.19 190 THR A N 1
ATOM 1458 C CA . THR A 1 190 ? -17.043 -9.714 12.035 1.00 85.19 190 THR A CA 1
ATOM 1459 C C . THR A 1 190 ? -17.398 -8.993 13.337 1.00 85.19 190 THR A C 1
ATOM 1461 O O . THR A 1 190 ? -17.933 -9.607 14.256 1.00 85.19 190 THR A O 1
ATOM 1464 N N . PHE A 1 191 ? -17.182 -7.676 13.397 1.00 75.00 191 PHE A N 1
ATOM 1465 C CA . PHE A 1 191 ? -17.558 -6.855 14.549 1.00 75.00 191 PHE A CA 1
ATOM 1466 C C . PHE A 1 191 ? -19.075 -6.845 14.796 1.00 75.00 191 PHE A C 1
ATOM 1468 O O . PHE A 1 191 ? -19.507 -6.887 15.943 1.00 75.00 191 PHE A O 1
ATOM 1475 N N . HIS A 1 192 ? -19.892 -6.833 13.738 1.00 68.94 192 HIS A N 1
ATOM 1476 C CA . HIS A 1 192 ? -21.353 -6.932 13.854 1.00 68.94 192 HIS A CA 1
ATOM 1477 C C . HIS A 1 192 ? -21.855 -8.340 14.190 1.00 68.94 192 HIS A C 1
ATOM 1479 O O . HIS A 1 192 ? -22.918 -8.466 14.775 1.00 68.94 192 HIS A O 1
ATOM 1485 N N . ALA A 1 193 ? -21.138 -9.400 13.809 1.00 62.38 193 ALA A N 1
ATOM 1486 C CA . ALA A 1 193 ? -21.546 -10.770 14.134 1.00 62.38 193 ALA A CA 1
ATOM 1487 C C . ALA A 1 193 ? -21.309 -11.133 15.613 1.00 62.38 193 ALA A C 1
ATOM 1489 O O . ALA A 1 193 ? -21.937 -12.059 16.122 1.00 62.38 193 ALA A O 1
ATOM 1490 N N . ASN A 1 194 ? -20.400 -10.417 16.284 1.00 56.84 194 ASN A N 1
ATOM 1491 C CA . ASN A 1 194 ? -19.985 -10.667 17.667 1.00 56.84 194 ASN A CA 1
ATOM 1492 C C . ASN A 1 194 ? -20.628 -9.716 18.701 1.00 56.84 194 ASN A C 1
ATOM 1494 O O . ASN A 1 194 ? -20.300 -9.823 19.882 1.00 56.84 194 ASN A O 1
ATOM 1498 N N . ASN A 1 195 ? -21.509 -8.803 18.273 1.00 51.56 195 ASN A N 1
ATOM 1499 C CA . ASN A 1 195 ? -22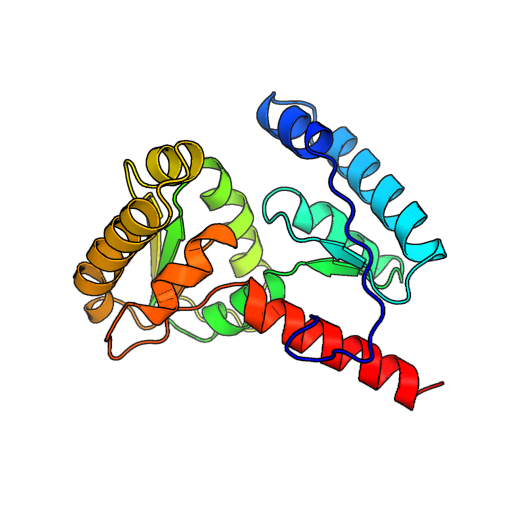.266 -7.860 19.111 1.00 51.56 195 ASN A CA 1
ATOM 1500 C C . ASN A 1 195 ? -23.770 -8.013 18.866 1.00 51.56 195 ASN A C 1
ATOM 1502 O O . ASN A 1 195 ? -24.543 -7.757 19.815 1.00 51.56 195 ASN A O 1
#

Foldseek 3Di:
DCVPCVVDDDDDDDDCVLVVCVVVPHDVVVSLVVLCVVLVVVLVVDVAAEAADLLNQVSQVVCVVVVRRYYYLCLLVLLVQQCWAFEEEEEQDPSLVVSSVVSNVPHPPRNHNHYHYDHQPPLVVCVVVVVLVSNLVSVQVVCAVCQVVGQEYEHSHQSNVVNQVVHDGPHYYTHRNVSSVVVVVVVVVVVVVVD

pLDDT: mean 93.57, std 6.42, range [51.56, 98.75]

Secondary structure (DSSP, 8-state):
-TTT-TTS-------HHHHHHHHTT--HHHHHHHHHHHHHHHHTT-S-EEE--TTTHHHHHGGGGGT--EEETTHHHHHHHTTSSEEEEEESSGGGHHHHHHHHHTSTT---SEEEEEE-TTHHHHHHTT-HHHHHHHHHHHHHHHGGG-SEEEE-SGGGGGGGGS---SS-EEEHHHHHHHHHHHHHHHHHHT-

Radius of gyration: 16.95 Å; chains: 1; bounding box: 40×34×42 Å

Sequence (195 aa):
MTELAPDLKVAHFADTGLLERLVAGEEESKVEQSVQDKVRELSEQANLVVCTCSSIGRFAESLTEQGINVQRIDRAMGDQAVTHERVLLLAALSTTIEPSLALLETSEGNCIRQLDTFVVEGAWERFLDQDNQGYYDKIKVVIEQKARDYDVIVLAQASMSGAASLVDVDIPVLSSPRLGVKRAIETLRTFHANN